Protein AF-A0A924NM58-F1 (afdb_monomer)

Structure (mmCIF, N/CA/C/O backbone):
data_AF-A0A924NM58-F1
#
_entry.id   AF-A0A924NM58-F1
#
loop_
_atom_site.group_PDB
_atom_site.id
_atom_site.type_symbol
_atom_site.label_atom_id
_atom_site.label_alt_id
_atom_site.label_comp_id
_atom_site.label_asym_id
_atom_site.label_entity_id
_atom_site.label_seq_id
_atom_site.pdbx_PDB_ins_code
_atom_site.Cartn_x
_atom_site.Cartn_y
_atom_site.Cartn_z
_atom_site.occupancy
_atom_site.B_iso_or_equiv
_atom_site.auth_seq_id
_atom_site.auth_comp_id
_atom_site.auth_asym_id
_atom_site.auth_atom_id
_atom_site.pdbx_PDB_model_num
ATOM 1 N N . MET A 1 1 ? -69.001 -60.091 -16.566 1.00 36.97 1 MET A N 1
ATOM 2 C CA . MET A 1 1 ? -68.458 -61.434 -16.874 1.00 36.97 1 MET A CA 1
ATOM 3 C C . MET A 1 1 ? -67.019 -61.515 -16.371 1.00 36.97 1 MET A C 1
ATOM 5 O O . MET A 1 1 ? -66.271 -60.617 -16.706 1.00 36.97 1 MET A O 1
ATOM 9 N N . ARG A 1 2 ? -66.702 -62.565 -15.585 1.00 38.03 2 ARG A N 1
ATOM 10 C CA . ARG A 1 2 ? -65.402 -63.274 -15.395 1.00 38.03 2 ARG A CA 1
ATOM 11 C C . ARG A 1 2 ? -64.130 -62.436 -15.110 1.00 38.03 2 ARG A C 1
ATOM 13 O O . ARG A 1 2 ? -63.717 -61.655 -15.945 1.00 38.03 2 ARG A O 1
ATOM 20 N N . ARG A 1 3 ? -63.559 -62.530 -13.889 1.00 43.59 3 ARG A N 1
ATOM 21 C CA . ARG A 1 3 ? -62.411 -63.404 -13.473 1.00 43.59 3 ARG A CA 1
ATOM 22 C C . ARG A 1 3 ? -61.147 -63.133 -14.323 1.00 43.59 3 ARG A C 1
ATOM 24 O O . ARG A 1 3 ? -61.238 -63.256 -15.530 1.00 43.59 3 ARG A O 1
ATOM 31 N N . LEU A 1 4 ? -59.956 -62.834 -13.793 1.00 39.44 4 LEU A N 1
ATOM 32 C CA . LEU A 1 4 ? -59.213 -63.555 -12.750 1.00 39.44 4 LEU A CA 1
ATOM 33 C C . LEU A 1 4 ? -57.980 -62.730 -12.291 1.00 39.44 4 LEU A C 1
ATOM 35 O O . LEU A 1 4 ? -57.426 -61.961 -13.067 1.00 39.44 4 LEU A O 1
ATOM 39 N N . GLN A 1 5 ? -57.576 -62.926 -11.036 1.00 50.62 5 GLN A N 1
ATOM 40 C CA . GLN A 1 5 ? -56.397 -62.368 -10.356 1.00 50.62 5 GLN A CA 1
ATOM 41 C C . GLN A 1 5 ? -55.073 -62.996 -10.841 1.00 50.62 5 GLN A C 1
ATOM 43 O O . GLN A 1 5 ? -55.070 -64.163 -11.227 1.00 50.62 5 GLN A O 1
ATOM 48 N N . ALA A 1 6 ? -53.950 -62.289 -10.663 1.00 43.62 6 ALA A N 1
ATOM 49 C CA . ALA A 1 6 ? -52.654 -62.898 -10.342 1.00 43.62 6 ALA A CA 1
ATOM 50 C C . ALA A 1 6 ? -51.835 -61.965 -9.425 1.00 43.62 6 ALA A C 1
ATOM 52 O O . ALA A 1 6 ? -51.683 -60.779 -9.704 1.00 43.62 6 ALA A O 1
ATOM 53 N N . LEU A 1 7 ? -51.389 -62.536 -8.304 1.00 44.66 7 LEU A N 1
ATOM 54 C CA . LEU A 1 7 ? -50.598 -61.960 -7.212 1.00 44.66 7 LEU A CA 1
ATOM 55 C C . LEU A 1 7 ? -49.129 -61.729 -7.603 1.00 44.66 7 LEU A C 1
ATOM 57 O O . LEU A 1 7 ? -48.588 -62.522 -8.362 1.00 44.66 7 LEU A O 1
ATOM 61 N N . LEU A 1 8 ? -48.483 -60.759 -6.944 1.00 35.78 8 LEU A N 1
ATOM 62 C CA . LEU A 1 8 ? -47.111 -60.808 -6.392 1.00 35.78 8 LEU A CA 1
ATOM 63 C C . LEU A 1 8 ? -47.055 -59.674 -5.334 1.00 35.78 8 LEU A C 1
ATOM 65 O O . LEU A 1 8 ? -47.155 -58.507 -5.687 1.00 35.78 8 LEU A O 1
ATOM 69 N N . THR A 1 9 ? -47.323 -59.924 -4.049 1.00 46.56 9 THR A N 1
ATOM 70 C CA . THR A 1 9 ? -46.393 -60.354 -2.980 1.00 46.56 9 THR A CA 1
ATOM 71 C C . THR A 1 9 ? -45.151 -59.463 -2.836 1.00 46.56 9 THR A C 1
ATOM 73 O O . THR A 1 9 ? -44.293 -59.539 -3.702 1.00 46.56 9 THR A O 1
ATOM 76 N N . ALA A 1 10 ? -45.117 -58.700 -1.721 1.00 32.16 10 ALA A N 1
ATOM 77 C CA . ALA A 1 10 ? -44.008 -58.289 -0.817 1.00 32.16 10 ALA A CA 1
ATOM 78 C C . ALA A 1 10 ? -42.632 -57.908 -1.424 1.00 32.16 10 ALA A C 1
ATOM 80 O O . ALA A 1 10 ? -42.208 -58.458 -2.421 1.00 32.16 10 ALA A O 1
ATOM 81 N N . CYS A 1 11 ? -41.789 -57.029 -0.884 1.00 41.12 11 CYS A N 1
ATOM 82 C CA . CYS A 1 11 ? -41.503 -56.527 0.461 1.00 41.12 11 CYS A CA 1
ATOM 83 C C . CYS A 1 11 ? -40.634 -55.264 0.213 1.00 41.12 11 CYS A C 1
ATOM 85 O O . CYS A 1 11 ? -39.855 -55.256 -0.732 1.00 41.12 11 CYS A O 1
ATOM 87 N N . GLY A 1 12 ? -40.828 -54.131 0.882 1.00 44.94 12 GLY A N 1
ATOM 88 C CA . GLY A 1 12 ? -39.991 -53.814 2.038 1.00 44.94 12 GLY A CA 1
ATOM 89 C C . GLY A 1 12 ? -38.512 -53.621 1.680 1.00 44.94 12 GLY A C 1
ATOM 90 O O . GLY A 1 12 ? -37.751 -54.564 1.835 1.00 44.94 12 GLY A O 1
ATOM 91 N N . ASP A 1 13 ? -38.110 -52.408 1.289 1.00 38.44 13 ASP A N 1
ATOM 92 C CA . ASP A 1 13 ? -36.773 -51.906 1.620 1.00 38.44 13 ASP A CA 1
ATOM 93 C C . ASP A 1 13 ? -36.825 -50.382 1.781 1.00 38.44 13 ASP A C 1
ATOM 95 O O . ASP A 1 13 ? -37.276 -49.644 0.903 1.00 38.44 13 ASP A O 1
ATOM 99 N N . SER A 1 14 ? -36.496 -49.932 2.986 1.00 47.91 14 SER A N 1
ATOM 100 C CA . SER A 1 14 ? -36.544 -48.531 3.396 1.00 47.91 14 SER A CA 1
ATOM 101 C C . SER A 1 14 ? -35.164 -47.937 3.177 1.00 47.91 14 SER A C 1
ATOM 103 O O . SER A 1 14 ? -34.478 -47.596 4.138 1.00 47.91 14 SER A O 1
ATOM 105 N N . ASP A 1 15 ? -34.752 -47.828 1.918 1.00 36.75 15 ASP A N 1
ATOM 106 C CA . ASP A 1 15 ? -33.446 -47.280 1.572 1.00 36.75 15 ASP A CA 1
ATOM 107 C C . ASP A 1 15 ? -33.513 -45.748 1.615 1.00 36.75 15 ASP A C 1
ATOM 109 O O . ASP A 1 15 ? -33.673 -45.037 0.618 1.00 36.75 15 ASP A O 1
ATOM 113 N N . SER A 1 16 ? -33.433 -45.219 2.837 1.00 41.38 16 SER A N 1
ATOM 114 C CA . SER A 1 16 ? -33.055 -43.831 3.076 1.00 41.38 16 SER A CA 1
ATOM 115 C C . SER A 1 16 ? -31.600 -43.694 2.654 1.00 41.38 16 SER A C 1
ATOM 117 O O . SER A 1 16 ? -30.697 -43.790 3.480 1.00 41.38 16 SER A O 1
ATOM 119 N N . SER A 1 17 ? -31.377 -43.516 1.350 1.00 39.75 17 SER A N 1
ATOM 120 C CA . SER A 1 17 ? -30.069 -43.153 0.818 1.00 39.75 17 SER A CA 1
ATOM 121 C C . SER A 1 17 ? -29.586 -41.934 1.605 1.00 39.75 17 SER A C 1
ATOM 123 O O . SER A 1 17 ? -30.242 -40.887 1.535 1.00 39.75 17 SER A O 1
ATOM 125 N N . PRO A 1 18 ? -28.489 -42.020 2.381 1.00 37.81 18 PRO A N 1
ATOM 126 C CA . PRO A 1 18 ? -27.900 -40.817 2.925 1.00 37.81 18 PRO A CA 1
ATOM 127 C C . PRO A 1 18 ? -27.509 -39.989 1.709 1.00 37.81 18 PRO A C 1
ATOM 129 O O . PRO A 1 18 ? -26.778 -40.467 0.838 1.00 37.81 18 PRO A O 1
ATOM 132 N N . ALA A 1 19 ? -28.062 -38.779 1.608 1.00 36.81 19 ALA A N 1
ATOM 133 C CA . ALA A 1 19 ? -27.618 -37.820 0.617 1.00 36.81 19 ALA A CA 1
ATOM 134 C C . ALA A 1 19 ? -26.093 -37.791 0.702 1.00 36.81 19 ALA A C 1
ATOM 136 O O . ALA A 1 19 ? -25.533 -37.448 1.745 1.00 36.81 19 ALA A O 1
ATOM 137 N N . VAL A 1 20 ? -25.432 -38.233 -0.368 1.00 34.31 20 VAL A N 1
ATOM 138 C CA . VAL A 1 20 ? -24.000 -38.042 -0.526 1.00 34.31 20 VAL A CA 1
ATOM 139 C C . VAL A 1 20 ? -23.830 -36.533 -0.515 1.00 34.31 20 VAL A C 1
ATOM 141 O O . VAL A 1 20 ? -24.111 -35.853 -1.499 1.00 34.31 20 VAL A O 1
ATOM 144 N N . VAL A 1 21 ? -23.464 -35.994 0.644 1.00 33.25 21 VAL A N 1
ATOM 145 C CA . VAL A 1 21 ? -22.948 -34.641 0.760 1.00 33.25 21 VAL A CA 1
ATOM 146 C C . VAL A 1 21 ? -21.657 -34.653 -0.035 1.00 33.25 21 VAL A C 1
ATOM 148 O O . VAL A 1 21 ? -20.606 -35.050 0.461 1.00 33.25 21 VAL A O 1
ATOM 151 N N . THR A 1 22 ? -21.754 -34.292 -1.313 1.00 34.44 22 THR A N 1
ATOM 152 C CA . THR A 1 22 ? -20.597 -33.902 -2.107 1.00 34.44 22 THR A CA 1
ATOM 153 C C . THR A 1 22 ? -19.829 -32.902 -1.246 1.00 34.44 22 THR A C 1
ATOM 155 O O . THR A 1 22 ? -20.425 -31.889 -0.863 1.00 34.44 22 THR A O 1
ATOM 158 N N . PRO A 1 23 ? -18.567 -33.179 -0.864 1.00 39.09 23 PRO A N 1
ATOM 159 C CA . PRO A 1 23 ? -17.792 -32.237 -0.077 1.00 39.09 23 PRO A CA 1
ATOM 160 C C . PRO A 1 23 ? -17.830 -30.896 -0.799 1.00 39.09 23 PRO A C 1
ATOM 162 O O . PRO A 1 23 ? -17.546 -30.837 -2.000 1.00 39.09 23 PRO A O 1
ATOM 165 N N . ALA A 1 24 ? -18.253 -29.846 -0.092 1.00 41.59 24 ALA A N 1
ATOM 166 C CA . ALA A 1 24 ? -18.223 -28.493 -0.619 1.00 41.59 24 ALA A CA 1
ATOM 167 C C . ALA A 1 24 ? -16.831 -28.260 -1.214 1.00 41.59 24 ALA A C 1
ATOM 169 O O . ALA A 1 24 ? -15.825 -28.518 -0.548 1.00 41.59 24 ALA A O 1
ATOM 170 N N . ALA A 1 25 ? -16.782 -27.866 -2.489 1.00 42.00 25 ALA A N 1
ATOM 171 C CA . ALA A 1 25 ? -15.528 -27.595 -3.170 1.00 42.00 25 ALA A CA 1
ATOM 172 C C . ALA A 1 25 ? -14.695 -26.664 -2.285 1.00 42.00 25 ALA A C 1
ATOM 174 O O . ALA A 1 25 ? -15.151 -25.579 -1.927 1.00 42.00 25 ALA A O 1
ATOM 175 N N . SER A 1 26 ? -13.506 -27.120 -1.895 1.00 46.94 26 SER A N 1
ATOM 176 C CA . SER A 1 26 ? -12.602 -26.331 -1.073 1.00 46.94 26 SER A CA 1
ATOM 177 C C . SER A 1 26 ? -12.166 -25.116 -1.888 1.00 46.94 26 SER A C 1
ATOM 179 O O . SER A 1 26 ? -11.450 -25.229 -2.884 1.00 46.94 26 SER A O 1
ATOM 181 N N . THR A 1 27 ? -12.706 -23.958 -1.534 1.00 56.34 27 THR A N 1
ATOM 182 C CA . THR A 1 27 ? -12.453 -22.692 -2.212 1.00 56.34 27 THR A CA 1
ATOM 183 C C . THR A 1 27 ? -11.096 -22.148 -1.773 1.00 56.34 27 THR A C 1
ATOM 185 O O . THR A 1 27 ? -10.768 -22.256 -0.605 1.00 56.34 27 THR A O 1
ATOM 188 N N . LYS A 1 28 ? -10.261 -21.595 -2.659 1.00 67.94 28 LYS A N 1
ATOM 189 C CA . LYS A 1 28 ? -8.867 -21.218 -2.320 1.00 67.94 28 LYS A CA 1
ATOM 190 C C . LYS A 1 28 ? -8.669 -19.707 -2.232 1.00 67.94 28 LYS A C 1
ATOM 192 O O . LYS A 1 28 ? -8.926 -19.013 -3.209 1.00 67.94 28 LYS A O 1
ATOM 197 N N . ILE A 1 29 ? -8.171 -19.212 -1.097 1.00 72.44 29 ILE A N 1
ATOM 198 C CA . ILE A 1 29 ? -7.607 -17.865 -0.954 1.00 72.44 29 ILE A CA 1
ATOM 199 C C . ILE A 1 29 ? -6.238 -17.899 -1.601 1.00 72.44 29 ILE A C 1
ATOM 201 O O . ILE A 1 29 ? -5.386 -18.674 -1.180 1.00 72.44 29 ILE A O 1
ATOM 205 N N . THR A 1 30 ? -6.010 -17.057 -2.591 1.00 74.00 30 THR A N 1
ATOM 206 C CA . THR A 1 30 ? -4.705 -16.927 -3.240 1.00 74.00 30 THR A CA 1
ATOM 207 C C . THR A 1 30 ? -4.176 -15.516 -3.077 1.00 74.00 30 THR A C 1
ATOM 209 O O . THR A 1 30 ? -4.921 -14.604 -2.729 1.00 74.00 30 THR A O 1
ATOM 212 N N . GLY A 1 31 ? -2.893 -15.304 -3.314 1.00 76.81 31 GLY A N 1
ATOM 213 C CA . GLY A 1 31 ? -2.317 -13.979 -3.161 1.00 76.81 31 GLY A CA 1
ATOM 214 C C . GLY A 1 31 ? -0.842 -13.947 -3.463 1.00 76.81 31 GLY A C 1
ATOM 215 O O . GLY A 1 31 ? -0.251 -14.996 -3.714 1.00 76.81 31 GLY A O 1
ATOM 216 N N . THR A 1 32 ? -0.266 -12.753 -3.378 1.00 78.56 32 THR A N 1
ATOM 217 C CA . THR A 1 32 ? 1.176 -12.545 -3.473 1.00 78.56 32 THR A CA 1
ATOM 218 C C . THR A 1 32 ? 1.646 -11.664 -2.322 1.00 78.56 32 THR A C 1
ATOM 220 O O . THR A 1 32 ? 1.000 -10.666 -1.990 1.00 78.56 32 THR A O 1
ATOM 223 N N . ALA A 1 33 ? 2.751 -12.054 -1.696 1.00 69.25 33 ALA A N 1
ATOM 224 C CA . ALA A 1 33 ? 3.416 -11.314 -0.641 1.00 69.25 33 ALA A CA 1
ATOM 225 C C . ALA A 1 33 ? 4.701 -10.676 -1.187 1.00 69.25 33 ALA A C 1
ATOM 227 O O . ALA A 1 33 ? 5.602 -11.399 -1.617 1.00 69.25 33 ALA A O 1
ATOM 228 N N . ALA A 1 34 ? 4.767 -9.343 -1.086 1.00 64.69 34 ALA A N 1
ATOM 229 C CA . ALA A 1 34 ? 5.839 -8.434 -1.518 1.00 64.69 34 ALA A CA 1
ATOM 230 C C . ALA A 1 34 ? 5.730 -7.836 -2.929 1.00 64.69 34 ALA A C 1
ATOM 232 O O . ALA A 1 34 ? 5.201 -8.444 -3.855 1.00 64.69 34 ALA A O 1
ATOM 233 N N . ALA A 1 35 ? 6.285 -6.627 -3.037 1.00 54.81 35 ALA A N 1
ATOM 234 C CA . ALA A 1 35 ? 6.666 -5.972 -4.279 1.00 54.81 35 ALA A CA 1
ATOM 235 C C . ALA A 1 35 ? 8.165 -6.182 -4.505 1.00 54.81 35 ALA A C 1
ATOM 237 O O . ALA A 1 35 ? 8.950 -5.982 -3.571 1.00 54.81 35 ALA A O 1
ATOM 238 N N . GLY A 1 36 ? 8.567 -6.608 -5.697 1.00 59.50 36 GLY A N 1
ATOM 239 C CA . GLY A 1 36 ? 9.962 -6.930 -5.999 1.00 59.50 36 GLY A CA 1
ATOM 240 C C . GLY A 1 36 ? 10.424 -8.301 -5.482 1.00 59.50 36 GLY A C 1
ATOM 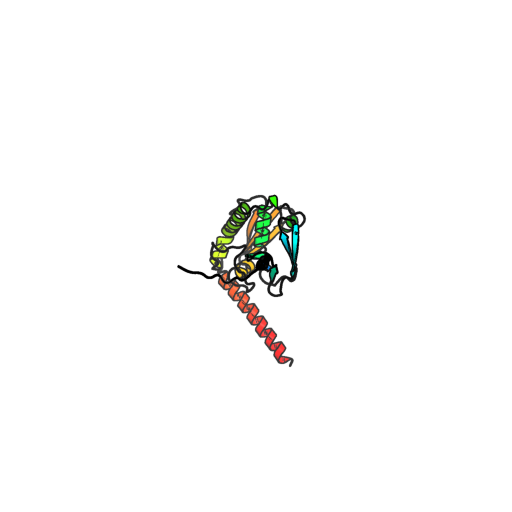241 O O . GLY A 1 36 ? 9.846 -9.327 -5.835 1.00 59.50 36 GLY A O 1
ATOM 242 N N . ALA A 1 37 ? 11.513 -8.352 -4.699 1.00 55.66 37 ALA A N 1
ATOM 243 C CA . ALA A 1 37 ? 12.124 -9.622 -4.291 1.00 55.66 37 ALA A CA 1
ATOM 244 C C . ALA A 1 37 ? 11.145 -10.471 -3.450 1.00 55.66 37 ALA A C 1
ATOM 246 O O . ALA A 1 37 ? 10.717 -10.023 -2.381 1.00 55.66 37 ALA A O 1
ATOM 247 N N . PRO A 1 38 ? 10.812 -11.701 -3.884 1.00 57.69 38 PRO A N 1
ATOM 248 C CA . PRO A 1 38 ? 9.869 -12.558 -3.178 1.00 57.69 38 PRO A CA 1
ATOM 249 C C . PRO A 1 38 ? 10.267 -12.792 -1.719 1.00 57.69 38 PRO A C 1
ATOM 251 O O . PRO A 1 38 ? 11.379 -13.238 -1.427 1.00 57.69 38 PRO A O 1
ATOM 254 N N . ILE A 1 39 ? 9.349 -12.519 -0.788 1.00 66.12 39 ILE A N 1
ATOM 255 C CA . ILE A 1 39 ? 9.570 -12.812 0.630 1.00 66.12 39 ILE A CA 1
ATOM 256 C C . ILE A 1 39 ? 9.282 -14.295 0.869 1.00 66.12 39 ILE A C 1
ATOM 258 O O . ILE A 1 39 ? 8.152 -14.752 0.718 1.00 66.12 39 ILE A O 1
ATOM 262 N N . ILE A 1 40 ? 10.300 -15.045 1.297 1.00 67.50 40 ILE A N 1
ATOM 263 C CA . ILE A 1 40 ? 10.123 -16.415 1.787 1.00 67.50 40 ILE A CA 1
ATOM 264 C C . ILE A 1 40 ? 9.610 -16.338 3.225 1.00 67.50 40 ILE A C 1
ATOM 266 O O . ILE A 1 40 ? 10.240 -15.739 4.096 1.00 67.50 40 ILE A O 1
ATOM 270 N N . GLY A 1 41 ? 8.465 -16.955 3.484 1.00 75.44 41 GLY A N 1
ATOM 271 C CA . GLY A 1 41 ? 7.845 -16.937 4.800 1.00 75.44 41 GLY A CA 1
ATOM 272 C C . GLY A 1 41 ? 6.568 -17.756 4.837 1.00 75.44 41 GLY A C 1
ATOM 273 O O . GLY A 1 41 ? 6.332 -18.609 3.982 1.00 75.44 41 GLY A O 1
ATOM 274 N N . THR A 1 42 ? 5.733 -17.490 5.834 1.00 78.50 42 THR A N 1
ATOM 275 C CA . THR A 1 42 ? 4.436 -18.147 5.984 1.00 78.50 42 THR A CA 1
ATOM 276 C C . THR A 1 42 ? 3.325 -17.121 6.123 1.00 78.50 42 THR A C 1
ATOM 278 O O . THR A 1 42 ? 3.469 -16.153 6.866 1.00 78.50 42 THR A O 1
ATOM 281 N N . VAL A 1 43 ? 2.196 -17.374 5.471 1.00 79.38 43 VAL A N 1
ATOM 282 C CA . VAL A 1 43 ? 0.943 -16.647 5.677 1.00 79.38 43 VAL A CA 1
ATOM 283 C C . VAL A 1 43 ? 0.086 -17.445 6.641 1.00 79.38 43 VAL A C 1
ATOM 285 O O . VAL A 1 43 ? -0.189 -18.616 6.392 1.00 79.38 43 VAL A O 1
ATOM 288 N N . THR A 1 44 ? -0.372 -16.804 7.712 1.00 75.06 44 THR A N 1
ATOM 289 C CA . THR A 1 44 ? -1.385 -17.365 8.610 1.00 75.06 44 THR A CA 1
ATOM 290 C C . THR A 1 44 ? -2.700 -16.644 8.375 1.00 75.06 44 THR A C 1
ATOM 292 O O . THR A 1 44 ? -2.813 -15.446 8.621 1.00 75.06 44 THR A O 1
ATOM 295 N N . VAL A 1 45 ? -3.703 -17.379 7.909 1.00 76.31 45 VAL A N 1
ATOM 296 C CA . VAL A 1 45 ? -5.082 -16.902 7.819 1.00 76.31 45 VAL A CA 1
ATOM 297 C C . VAL A 1 45 ? -5.789 -17.283 9.102 1.00 76.31 45 VAL A C 1
ATOM 299 O O . VAL A 1 45 ? -5.747 -18.445 9.497 1.00 76.31 45 VAL A O 1
ATOM 302 N N . LYS A 1 46 ? -6.433 -16.306 9.741 1.00 69.12 46 LYS A N 1
ATOM 303 C CA . LYS A 1 46 ? -7.298 -16.518 10.898 1.00 69.12 46 LYS A CA 1
ATOM 304 C C . LYS A 1 46 ? -8.728 -16.156 10.522 1.00 69.12 46 LYS A C 1
ATOM 306 O O . LYS A 1 46 ? -8.953 -15.063 10.007 1.00 69.12 46 LYS A O 1
ATOM 311 N N . ASP A 1 47 ? -9.670 -17.061 10.753 1.00 63.84 47 ASP A N 1
ATOM 312 C CA . ASP A 1 47 ? -11.089 -16.771 10.564 1.00 63.84 47 ASP A CA 1
ATOM 313 C C . ASP A 1 47 ? -11.669 -15.998 11.766 1.00 63.84 47 ASP A C 1
ATOM 315 O O . ASP A 1 47 ? -11.014 -15.794 12.795 1.00 63.84 47 ASP A O 1
ATOM 319 N N . SER A 1 48 ? -12.920 -15.548 11.647 1.00 59.34 48 SER A N 1
ATOM 320 C CA . SER A 1 48 ? -13.612 -14.817 12.716 1.00 59.34 48 SER A CA 1
ATOM 321 C C . SER A 1 48 ? -13.943 -15.674 13.944 1.00 59.34 48 SER A C 1
ATOM 323 O O . SER A 1 48 ? -14.259 -15.122 14.995 1.00 59.34 48 SER A O 1
ATOM 325 N N . LEU A 1 49 ? -13.882 -17.004 13.825 1.00 66.94 49 LEU A N 1
ATOM 326 C CA . LEU A 1 49 ? -14.064 -17.966 14.917 1.00 66.94 49 LEU A CA 1
ATOM 327 C C . LEU A 1 49 ? -12.735 -18.292 15.620 1.00 66.94 49 LEU A C 1
ATOM 329 O O . LEU A 1 49 ? -12.710 -19.004 16.622 1.00 66.94 49 LEU A O 1
ATOM 333 N N . GLY A 1 50 ? -11.630 -17.735 15.123 1.00 57.59 50 GLY A N 1
ATOM 334 C CA . GLY A 1 50 ? -10.292 -17.894 15.659 1.00 57.59 50 GLY A CA 1
ATOM 335 C C . GLY A 1 50 ? -9.536 -19.118 15.143 1.00 57.59 50 GLY A C 1
ATOM 336 O O . GLY A 1 50 ? -8.402 -19.325 15.590 1.00 57.59 50 GLY A O 1
ATOM 337 N N . ALA A 1 51 ? -10.101 -19.893 14.212 1.00 69.50 51 ALA A N 1
ATOM 338 C CA . ALA A 1 51 ? -9.386 -20.968 13.536 1.00 69.50 51 ALA A CA 1
ATOM 339 C C . ALA A 1 51 ? -8.274 -20.378 12.665 1.00 69.50 51 ALA A C 1
ATOM 341 O O . ALA A 1 51 ? -8.429 -19.306 12.082 1.00 69.50 51 ALA A O 1
ATOM 342 N N . GLN A 1 52 ? -7.129 -21.057 12.612 1.00 76.44 52 GLN A N 1
ATOM 343 C CA . GLN A 1 52 ? -5.945 -20.582 11.903 1.00 76.44 52 GLN A CA 1
ATOM 344 C C . GLN A 1 52 ? -5.445 -21.628 10.918 1.00 76.44 52 GLN A C 1
ATOM 346 O O . GLN A 1 52 ? -5.370 -22.811 11.247 1.00 76.44 52 GLN A O 1
ATOM 351 N N . LYS A 1 53 ? -5.046 -21.175 9.732 1.00 76.44 53 LYS A N 1
ATOM 352 C CA . LYS A 1 53 ? -4.391 -21.992 8.716 1.00 76.44 53 LYS A CA 1
ATOM 353 C C . LYS A 1 53 ? -3.141 -21.283 8.227 1.00 76.44 53 LYS A C 1
ATOM 355 O O . LYS A 1 53 ? -3.210 -20.149 7.757 1.00 76.44 53 LYS A O 1
ATOM 360 N N . THR A 1 54 ? -2.007 -21.963 8.337 1.00 81.38 54 THR A N 1
ATOM 361 C CA . THR A 1 54 ? -0.703 -21.433 7.940 1.00 81.38 54 THR A CA 1
ATOM 362 C C . THR A 1 54 ? -0.222 -22.127 6.674 1.00 81.38 54 THR A C 1
ATOM 364 O O . THR A 1 54 ? -0.242 -23.354 6.596 1.00 81.38 54 THR A O 1
ATOM 367 N N . VAL A 1 55 ? 0.215 -21.350 5.685 1.00 83.38 55 VAL A N 1
ATOM 368 C CA . VAL A 1 55 ? 0.781 -21.846 4.422 1.00 83.38 55 VAL A CA 1
ATOM 369 C C . VAL A 1 55 ? 2.087 -21.133 4.108 1.00 83.38 55 VAL A C 1
ATOM 371 O O . VAL A 1 55 ? 2.282 -19.985 4.501 1.00 83.38 55 VAL A O 1
ATOM 374 N N . GLY A 1 56 ? 2.989 -21.803 3.397 1.00 81.00 56 GLY A N 1
ATOM 375 C CA . GLY A 1 56 ? 4.218 -21.181 2.908 1.00 81.00 56 GLY A CA 1
ATOM 376 C C . GLY A 1 56 ? 3.955 -20.206 1.759 1.00 81.00 56 GLY A C 1
ATOM 377 O O . GLY A 1 56 ? 3.058 -20.424 0.942 1.00 81.00 56 GLY A O 1
ATOM 378 N N . ILE A 1 57 ? 4.764 -19.154 1.692 1.00 80.75 57 ILE A N 1
ATOM 379 C CA . ILE A 1 57 ? 4.888 -18.281 0.526 1.00 80.75 57 ILE A CA 1
ATOM 380 C C . ILE A 1 57 ? 5.881 -18.932 -0.442 1.00 80.75 57 ILE A C 1
ATOM 382 O O . ILE A 1 57 ? 6.973 -19.341 -0.044 1.00 80.75 57 ILE A O 1
ATOM 386 N N . GLN A 1 58 ? 5.485 -19.067 -1.705 1.00 77.88 58 GLN A N 1
ATOM 387 C CA . GLN A 1 58 ? 6.313 -19.628 -2.769 1.00 77.88 58 GLN A CA 1
ATOM 388 C C . GLN A 1 58 ? 7.436 -18.663 -3.168 1.00 77.88 58 GLN A C 1
ATOM 390 O O . GLN A 1 58 ? 7.429 -17.479 -2.837 1.00 77.88 58 GLN A O 1
ATOM 395 N N . THR A 1 59 ? 8.401 -19.155 -3.942 1.00 70.06 59 THR A N 1
ATOM 396 C CA . THR A 1 59 ? 9.563 -18.373 -4.398 1.00 70.06 59 THR A CA 1
ATOM 397 C C . THR A 1 59 ? 9.220 -17.214 -5.329 1.00 70.06 59 THR A C 1
ATOM 399 O O . THR A 1 59 ? 10.092 -16.405 -5.594 1.00 70.06 59 THR A O 1
ATOM 402 N N . ASN A 1 60 ? 7.985 -17.118 -5.823 1.00 64.12 60 ASN A N 1
ATOM 403 C CA . ASN A 1 60 ? 7.457 -15.993 -6.601 1.00 64.12 60 ASN A CA 1
ATOM 404 C C . ASN A 1 60 ? 6.541 -15.074 -5.765 1.00 64.12 60 ASN A C 1
ATOM 406 O O . ASN A 1 60 ? 5.775 -14.294 -6.322 1.00 64.12 60 ASN A O 1
ATOM 410 N N . GLY A 1 61 ? 6.550 -15.227 -4.438 1.00 71.44 61 GLY A N 1
ATOM 411 C CA . GLY A 1 61 ? 5.695 -14.487 -3.516 1.00 71.44 61 GLY A CA 1
ATOM 412 C C . GLY A 1 61 ? 4.269 -15.033 -3.439 1.00 71.44 61 GLY A C 1
ATOM 413 O O . GLY A 1 61 ? 3.508 -14.592 -2.582 1.00 71.44 61 GLY A O 1
ATOM 414 N N . ALA A 1 62 ? 3.880 -15.988 -4.290 1.00 77.19 62 ALA A N 1
ATOM 415 C CA . ALA A 1 62 ? 2.512 -16.482 -4.329 1.00 77.19 62 ALA A CA 1
ATOM 416 C C . ALA A 1 62 ? 2.188 -17.386 -3.131 1.00 77.19 62 ALA A C 1
ATOM 418 O O . ALA A 1 62 ? 3.011 -18.187 -2.688 1.00 77.19 62 ALA A O 1
ATOM 419 N N . TYR A 1 63 ? 0.955 -17.334 -2.640 1.00 79.38 63 TYR A N 1
ATOM 420 C CA . TYR A 1 63 ? 0.448 -18.251 -1.622 1.00 79.38 63 TYR A CA 1
ATOM 421 C C . TYR A 1 63 ? -0.974 -18.711 -1.948 1.00 79.38 63 TYR A C 1
ATOM 423 O O . TYR A 1 63 ? -1.698 -18.069 -2.709 1.00 79.38 63 TYR A O 1
ATOM 431 N N . SER A 1 64 ? -1.368 -19.851 -1.377 1.00 77.62 64 SER A N 1
ATOM 432 C CA . SER A 1 64 ? -2.711 -20.415 -1.515 1.00 77.62 64 SER A CA 1
ATOM 433 C C . SER A 1 64 ? -3.140 -21.074 -0.207 1.00 77.62 64 SER A C 1
ATOM 435 O O . SER A 1 64 ? -2.485 -22.005 0.250 1.00 77.62 64 SER A O 1
ATOM 437 N N . VAL A 1 65 ? -4.259 -20.642 0.361 1.00 72.50 65 VAL A N 1
ATOM 438 C CA . VAL A 1 65 ? -4.901 -21.205 1.553 1.00 72.50 65 VAL A CA 1
ATOM 439 C C . VAL A 1 65 ? -6.272 -21.700 1.147 1.00 72.50 65 VAL A C 1
ATOM 441 O O . VAL A 1 65 ? -7.069 -20.915 0.657 1.00 72.50 65 VAL A O 1
ATOM 444 N N . ASP A 1 66 ? -6.590 -22.975 1.342 1.00 67.44 66 ASP A N 1
ATOM 445 C CA . ASP A 1 66 ? -7.959 -23.418 1.071 1.00 67.44 66 ASP A CA 1
ATOM 446 C C . ASP A 1 66 ? -8.896 -22.842 2.143 1.00 67.44 66 ASP A C 1
ATOM 448 O O . ASP A 1 66 ? -8.828 -23.306 3.280 1.00 67.44 66 ASP A O 1
ATOM 452 N N . ASP A 1 67 ? -9.664 -21.803 1.784 1.00 54.69 67 ASP A N 1
ATOM 453 C CA . ASP A 1 67 ? -10.989 -21.534 2.358 1.00 54.69 67 ASP A CA 1
ATOM 454 C C . ASP A 1 67 ? -11.913 -20.582 1.545 1.00 54.69 67 ASP A C 1
ATOM 456 O O . ASP A 1 67 ? -13.124 -20.658 1.693 1.00 54.69 67 ASP A O 1
ATOM 460 N N . ILE A 1 68 ? -11.464 -19.708 0.625 1.00 52.25 68 ILE A N 1
ATOM 461 C CA . ILE A 1 68 ? -12.376 -18.788 -0.111 1.00 52.25 68 ILE A CA 1
ATOM 462 C C . ILE A 1 68 ? -11.776 -18.362 -1.462 1.00 52.25 68 ILE A C 1
ATOM 464 O O . ILE A 1 68 ? -10.696 -17.803 -1.441 1.00 52.25 68 ILE A O 1
ATOM 468 N N . ASN A 1 69 ? -12.463 -18.533 -2.608 1.00 52.53 69 ASN A N 1
ATOM 469 C CA . ASN A 1 69 ? -12.011 -18.158 -3.973 1.00 52.53 69 ASN A CA 1
ATOM 470 C C . ASN A 1 69 ? -11.805 -16.637 -4.127 1.00 52.53 69 ASN A C 1
ATOM 472 O O . ASN A 1 69 ? -12.620 -15.945 -4.747 1.00 52.53 69 ASN A O 1
ATOM 476 N N . LYS A 1 70 ? -10.765 -16.091 -3.499 1.00 69.88 70 LYS A N 1
ATOM 477 C CA . LYS A 1 70 ? -10.493 -14.656 -3.397 1.00 69.88 70 LYS A CA 1
ATOM 478 C C . LYS A 1 70 ? -8.992 -14.418 -3.403 1.00 69.88 70 LYS A C 1
ATOM 480 O O . LYS A 1 70 ? -8.246 -15.110 -2.719 1.00 69.88 70 LYS A O 1
ATOM 485 N N . THR A 1 71 ? -8.582 -13.392 -4.135 1.00 75.56 71 THR A N 1
ATOM 486 C CA . THR A 1 71 ? -7.214 -12.884 -4.089 1.00 75.56 71 THR A CA 1
ATOM 487 C C . THR A 1 71 ? -7.068 -11.903 -2.930 1.00 75.56 71 THR A C 1
ATOM 489 O O . THR A 1 71 ? -7.945 -11.059 -2.726 1.00 75.56 71 THR A O 1
ATOM 492 N N . VAL A 1 72 ? -5.979 -12.011 -2.175 1.00 82.62 72 VAL A N 1
ATOM 493 C CA . VAL A 1 72 ? -5.554 -11.028 -1.173 1.00 82.62 72 VAL A CA 1
ATOM 494 C C . VAL A 1 72 ? -4.077 -10.749 -1.402 1.00 82.62 72 VAL A C 1
ATOM 496 O O . VAL A 1 72 ? -3.277 -11.672 -1.430 1.00 82.62 72 VAL A O 1
ATOM 499 N N . ASN A 1 73 ? -3.705 -9.490 -1.582 1.00 83.75 73 ASN A N 1
ATOM 500 C CA . ASN A 1 73 ? -2.303 -9.104 -1.707 1.00 83.75 73 ASN A CA 1
ATOM 501 C C . ASN A 1 73 ? -1.763 -8.688 -0.336 1.00 83.75 73 ASN A C 1
ATOM 503 O O . ASN A 1 73 ? -2.477 -8.042 0.430 1.00 83.75 73 ASN A O 1
ATOM 507 N N . ILE A 1 74 ? -0.514 -9.051 -0.035 1.00 86.69 74 ILE A N 1
ATOM 508 C CA . ILE A 1 74 ? 0.204 -8.606 1.165 1.00 86.69 74 ILE A CA 1
ATOM 509 C C . ILE A 1 74 ? 1.345 -7.700 0.704 1.00 86.69 74 ILE A C 1
ATOM 511 O O . ILE A 1 74 ? 2.370 -8.163 0.200 1.00 86.69 74 ILE A O 1
ATOM 515 N N . THR A 1 75 ? 1.140 -6.392 0.829 1.00 88.44 75 THR A N 1
ATOM 516 C CA . THR A 1 75 ? 2.053 -5.350 0.351 1.00 88.44 75 THR A CA 1
ATOM 517 C C . THR A 1 75 ? 2.219 -4.248 1.403 1.00 88.44 75 THR A C 1
ATOM 519 O O . THR A 1 75 ? 1.380 -4.110 2.298 1.00 88.44 75 THR A O 1
ATOM 522 N N . PRO A 1 76 ? 3.243 -3.383 1.284 1.00 91.62 76 PRO A N 1
ATOM 523 C CA . PRO A 1 76 ? 3.344 -2.197 2.137 1.00 91.62 76 PRO A CA 1
ATOM 524 C C . PRO A 1 76 ? 2.089 -1.305 2.100 1.00 91.62 76 PRO A C 1
ATOM 526 O O . PRO A 1 76 ? 1.773 -0.631 3.078 1.00 91.62 76 PRO A O 1
ATOM 529 N N . PHE A 1 77 ? 1.333 -1.315 0.995 1.00 93.06 77 PHE A N 1
ATOM 530 C CA . PHE A 1 77 ? 0.081 -0.565 0.880 1.00 93.06 77 PHE A CA 1
ATOM 531 C C . PHE A 1 77 ? -1.066 -1.227 1.645 1.00 93.06 77 PHE A C 1
ATOM 533 O O . PHE A 1 77 ? -1.866 -0.523 2.259 1.00 93.06 77 PHE A O 1
ATOM 540 N N . THR A 1 78 ? -1.155 -2.563 1.653 1.00 91.94 78 THR A N 1
ATOM 541 C CA . THR A 1 78 ? -2.164 -3.253 2.473 1.00 91.94 78 THR A CA 1
ATOM 542 C C . THR A 1 78 ? -1.889 -3.069 3.962 1.00 91.94 78 THR A C 1
ATOM 544 O O . THR A 1 78 ? -2.831 -2.883 4.730 1.00 91.94 78 THR A O 1
ATOM 547 N N . ASP A 1 79 ? -0.613 -3.021 4.358 1.00 92.12 79 ASP A N 1
ATOM 548 C CA . ASP A 1 79 ? -0.210 -2.683 5.726 1.00 92.12 79 ASP A CA 1
ATOM 549 C C . ASP A 1 79 ? -0.618 -1.254 6.092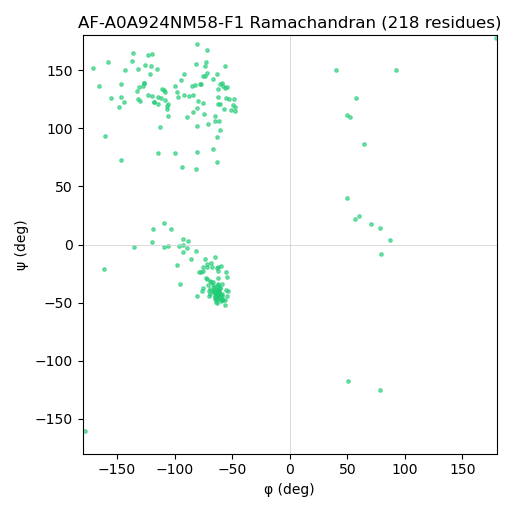 1.00 92.12 79 ASP A C 1
ATOM 551 O O . ASP A 1 79 ? -1.201 -1.036 7.153 1.00 92.12 79 ASP A O 1
ATOM 555 N N . LEU A 1 80 ? -0.389 -0.280 5.207 1.00 94.19 80 LEU A N 1
ATOM 556 C CA . LEU A 1 80 ? -0.807 1.102 5.448 1.00 94.19 80 LEU A CA 1
ATOM 557 C C . LEU A 1 80 ? -2.330 1.243 5.575 1.00 94.19 80 LEU A C 1
ATOM 559 O O . LEU A 1 80 ? -2.815 1.962 6.445 1.00 94.19 80 LEU A O 1
ATOM 563 N N . ILE A 1 81 ? -3.095 0.519 4.753 1.00 93.19 81 ILE A N 1
ATOM 564 C CA . ILE A 1 81 ? -4.561 0.489 4.850 1.00 93.19 81 ILE A CA 1
ATOM 565 C C . ILE A 1 81 ? -4.996 -0.011 6.231 1.00 93.19 81 ILE A C 1
ATOM 567 O O . ILE A 1 81 ? -5.822 0.632 6.878 1.00 93.19 81 ILE A O 1
ATOM 571 N N . VAL A 1 82 ? -4.423 -1.120 6.710 1.00 92.00 82 VAL A N 1
ATOM 572 C CA . VAL A 1 82 ? -4.717 -1.638 8.056 1.00 92.00 82 VAL A CA 1
ATOM 573 C C . VAL A 1 82 ? -4.286 -0.642 9.130 1.00 92.00 82 VAL A C 1
ATOM 575 O O . VAL A 1 82 ? -5.024 -0.436 10.092 1.00 92.00 82 VAL A O 1
ATOM 578 N N . ALA A 1 83 ? -3.136 0.011 8.955 1.00 92.94 83 ALA A N 1
ATOM 579 C CA . ALA A 1 83 ? -2.625 0.976 9.915 1.00 92.94 83 ALA A CA 1
ATOM 580 C C . ALA A 1 83 ? -3.565 2.182 10.093 1.00 92.94 83 ALA A C 1
ATOM 582 O O . ALA A 1 83 ? -3.888 2.539 11.225 1.00 92.94 83 ALA A O 1
ATOM 583 N N . ASN A 1 84 ? -4.084 2.734 8.993 1.00 92.81 84 ASN A N 1
ATOM 584 C CA . ASN A 1 84 ? -5.039 3.850 9.005 1.00 92.81 84 ASN A CA 1
ATOM 585 C C . ASN A 1 84 ? -6.419 3.458 9.541 1.00 92.81 84 ASN A C 1
ATOM 587 O O . ASN A 1 84 ? -7.122 4.266 10.146 1.00 92.81 84 ASN A O 1
ATOM 591 N N . MET A 1 85 ? -6.839 2.207 9.340 1.00 91.75 85 MET A N 1
ATOM 592 C CA . MET A 1 85 ? -8.068 1.710 9.960 1.00 91.75 85 MET A CA 1
ATOM 593 C C . MET A 1 85 ? -7.913 1.569 11.476 1.00 91.75 85 MET A C 1
ATOM 595 O O . MET A 1 85 ? -8.822 1.932 12.226 1.00 91.75 85 MET A O 1
ATOM 599 N N . ALA A 1 86 ? -6.768 1.039 11.912 1.00 91.12 86 ALA A N 1
ATOM 600 C CA . ALA A 1 86 ? -6.476 0.764 13.310 1.00 91.12 86 ALA A CA 1
ATOM 601 C C . ALA A 1 86 ? -6.073 2.013 14.108 1.00 91.12 86 ALA A C 1
ATOM 603 O O . ALA A 1 86 ? -6.227 2.011 15.327 1.00 91.12 86 ALA A O 1
ATOM 604 N N . GLY A 1 87 ? -5.563 3.064 13.460 1.00 91.44 87 GLY A N 1
ATOM 605 C CA . GLY A 1 87 ? -4.976 4.217 14.151 1.00 91.44 87 GLY A CA 1
ATOM 606 C C . GLY A 1 87 ? -3.553 3.973 14.662 1.00 91.44 87 GLY A C 1
ATOM 607 O O . GLY A 1 87 ? -3.073 4.703 15.523 1.00 91.44 87 GLY A O 1
ATOM 608 N N . LEU A 1 88 ? -2.890 2.905 14.210 1.00 92.44 88 LEU A N 1
ATOM 609 C CA . LEU A 1 88 ? -1.563 2.499 14.674 1.00 92.44 88 LEU A CA 1
ATOM 610 C C . LEU A 1 88 ? -0.859 1.622 13.639 1.00 92.44 88 LEU A C 1
ATOM 612 O O . LEU A 1 88 ? -1.508 0.967 12.833 1.00 92.44 88 LEU A O 1
ATOM 616 N N . ALA A 1 89 ? 0.473 1.559 13.683 1.00 91.88 89 ALA A N 1
ATOM 617 C CA . ALA A 1 89 ? 1.251 0.777 12.723 1.00 91.88 89 ALA A CA 1
ATOM 618 C C . ALA A 1 89 ? 0.785 -0.692 12.660 1.00 91.88 89 ALA A C 1
ATOM 620 O O . ALA A 1 89 ? 0.618 -1.343 13.695 1.00 91.88 89 ALA A O 1
ATOM 621 N N . ALA A 1 90 ? 0.643 -1.236 11.446 1.00 90.06 90 ALA A N 1
ATOM 622 C CA . ALA A 1 90 ? 0.106 -2.581 11.217 1.00 90.06 90 ALA A CA 1
ATOM 623 C C . ALA A 1 90 ? 0.865 -3.668 11.992 1.00 90.06 90 ALA A C 1
ATOM 625 O O . ALA A 1 90 ? 0.251 -4.544 12.595 1.00 90.06 90 ALA A O 1
ATOM 626 N N . LYS A 1 91 ? 2.197 -3.559 12.081 1.00 88.44 91 LYS A N 1
ATOM 627 C CA . LYS A 1 91 ? 3.032 -4.448 12.904 1.00 88.44 91 LYS A CA 1
ATOM 628 C C . LYS A 1 91 ? 2.575 -4.497 14.367 1.00 88.44 91 LYS A C 1
ATOM 630 O O . LYS A 1 91 ? 2.507 -5.575 14.951 1.00 88.44 91 LYS A O 1
ATOM 635 N N . THR A 1 92 ? 2.270 -3.342 14.955 1.00 89.44 92 THR A N 1
ATOM 636 C CA . THR A 1 92 ? 1.775 -3.241 16.334 1.00 89.44 92 THR A CA 1
ATOM 637 C C . THR A 1 92 ? 0.355 -3.793 16.436 1.00 89.44 92 THR A C 1
ATOM 639 O O . THR A 1 92 ? 0.051 -4.524 17.374 1.00 89.44 92 THR A O 1
ATOM 642 N N . TYR A 1 93 ? -0.493 -3.515 15.444 1.00 89.19 93 TYR A N 1
ATOM 643 C CA . TYR A 1 93 ? -1.868 -4.010 15.409 1.00 89.19 93 TYR A CA 1
ATOM 644 C C . TYR A 1 93 ? -1.923 -5.538 15.343 1.00 89.19 93 TYR A C 1
ATOM 646 O O . TYR A 1 93 ? -2.627 -6.170 16.126 1.00 89.19 93 TYR A O 1
ATOM 654 N N . PHE A 1 94 ? -1.133 -6.160 14.468 1.00 87.25 94 PHE A N 1
ATOM 655 C CA . PHE A 1 94 ? -1.106 -7.614 14.325 1.00 87.25 94 PHE A CA 1
ATOM 656 C C . PHE A 1 94 ? -0.519 -8.340 15.544 1.00 87.25 94 PHE A C 1
ATOM 658 O O . PHE A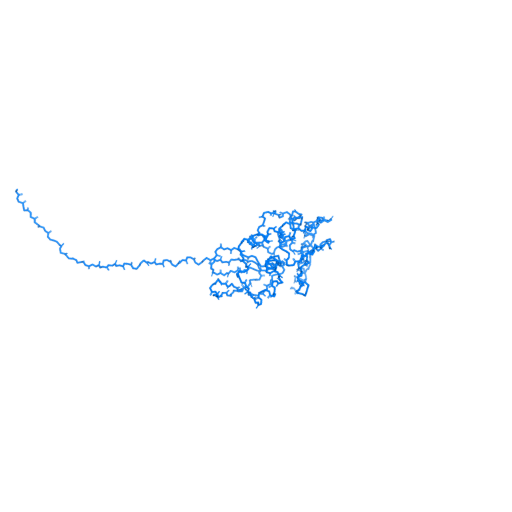 1 94 ? -0.809 -9.520 15.731 1.00 87.25 94 PHE A O 1
ATOM 665 N N . ALA A 1 95 ? 0.250 -7.657 16.401 1.00 88.31 95 ALA A N 1
ATOM 666 C CA . ALA A 1 95 ? 0.727 -8.224 17.662 1.00 88.31 95 ALA A CA 1
ATOM 667 C C . ALA A 1 95 ? -0.392 -8.370 18.715 1.00 88.31 95 ALA A C 1
ATOM 669 O O . ALA A 1 95 ? -0.334 -9.277 19.544 1.00 88.31 95 ALA A O 1
ATOM 670 N N . ALA A 1 96 ? -1.412 -7.505 18.677 1.00 86.19 96 ALA A N 1
ATOM 671 C CA . ALA A 1 96 ? -2.566 -7.535 19.579 1.00 86.19 96 ALA A CA 1
ATOM 672 C C . ALA A 1 96 ? -3.846 -7.060 18.853 1.00 86.19 96 ALA A C 1
ATOM 674 O O . ALA A 1 96 ? -4.314 -5.942 19.080 1.00 86.19 96 ALA A O 1
ATOM 675 N N . PRO A 1 97 ? -4.411 -7.882 17.951 1.00 83.44 97 PRO A N 1
ATOM 676 C CA . PRO A 1 97 ? -5.431 -7.422 17.016 1.00 83.44 97 PRO A CA 1
ATOM 677 C C . PRO A 1 97 ? -6.812 -7.258 17.660 1.00 83.44 97 PRO A C 1
ATOM 679 O O . PRO A 1 97 ? -7.287 -8.130 18.390 1.00 83.44 97 PRO A O 1
ATOM 682 N N . ALA A 1 98 ? -7.500 -6.173 17.297 1.00 83.31 98 ALA A N 1
ATOM 683 C CA . ALA A 1 98 ? -8.884 -5.884 17.669 1.00 83.31 98 ALA A CA 1
ATOM 684 C C . ALA A 1 98 ? -9.790 -5.884 16.424 1.00 83.31 98 ALA A C 1
ATOM 686 O O . ALA A 1 98 ? -10.154 -4.839 15.888 1.00 83.31 98 ALA A O 1
ATOM 687 N N . PHE A 1 99 ? -10.166 -7.077 15.952 1.00 77.81 99 PHE A N 1
ATOM 688 C CA . PHE A 1 99 ? -10.845 -7.256 14.658 1.00 77.81 99 PHE A CA 1
ATOM 689 C C . PHE A 1 99 ? -12.219 -6.583 14.540 1.00 77.81 99 PHE A C 1
ATOM 691 O O . PHE A 1 99 ? -12.670 -6.328 13.427 1.00 77.81 99 PHE A O 1
ATOM 698 N N . SER A 1 100 ? -12.871 -6.253 15.657 1.00 77.69 100 SER A N 1
ATOM 699 C CA . SER A 1 100 ? -14.132 -5.500 15.663 1.00 77.69 100 SER A CA 1
ATOM 700 C C . SER A 1 100 ? -14.002 -4.088 15.080 1.00 77.69 100 SER A C 1
ATOM 702 O O . SER A 1 100 ? -15.007 -3.518 14.668 1.00 77.69 100 SER A O 1
ATOM 704 N N . VAL A 1 101 ? -12.782 -3.543 15.024 1.00 72.31 101 VAL A N 1
ATOM 705 C CA . VAL A 1 101 ? -12.468 -2.216 14.469 1.00 72.31 101 VAL A CA 1
ATOM 706 C C . VAL A 1 101 ? -12.249 -2.269 12.950 1.00 72.31 101 VAL A C 1
ATOM 708 O O . VAL A 1 101 ? -12.215 -1.238 12.292 1.00 72.31 101 VAL A O 1
ATOM 711 N N . LEU A 1 102 ? -12.107 -3.461 12.358 1.00 80.31 102 LEU A N 1
ATOM 712 C CA . LEU A 1 102 ? -11.875 -3.612 10.922 1.00 80.31 102 LEU A CA 1
ATOM 713 C C . LEU A 1 102 ? -13.168 -3.974 10.190 1.00 80.31 102 LEU A C 1
ATOM 715 O O . LEU A 1 102 ? -13.400 -5.127 9.825 1.00 80.31 102 LEU A O 1
ATOM 719 N N . THR A 1 103 ? -14.024 -2.980 9.955 1.00 85.62 103 THR A N 1
ATOM 720 C CA . THR A 1 103 ? -15.250 -3.187 9.172 1.00 85.62 103 THR A CA 1
ATOM 721 C C . THR A 1 103 ? -14.980 -3.149 7.663 1.00 85.62 103 THR A C 1
ATOM 723 O O . THR A 1 103 ? -14.048 -2.504 7.182 1.00 85.62 103 THR A O 1
ATOM 726 N N . THR A 1 104 ? -15.831 -3.803 6.863 1.00 85.12 104 THR A N 1
ATOM 727 C CA . THR A 1 104 ? -15.729 -3.745 5.391 1.00 85.12 104 THR A CA 1
ATOM 728 C C . THR A 1 104 ? -15.913 -2.325 4.849 1.00 85.12 104 THR A C 1
ATOM 730 O O . THR A 1 104 ? -15.288 -1.961 3.854 1.00 85.12 104 THR A O 1
ATOM 733 N N . ALA A 1 105 ? -16.755 -1.517 5.498 1.00 86.94 105 ALA A N 1
ATOM 734 C CA . ALA A 1 105 ? -16.970 -0.125 5.119 1.00 86.94 105 ALA A CA 1
ATOM 735 C C . ALA A 1 105 ? -15.696 0.706 5.321 1.00 86.94 105 ALA A C 1
ATOM 737 O O . ALA A 1 105 ? -15.271 1.401 4.400 1.00 86.94 105 ALA A O 1
ATOM 738 N N . GLU A 1 106 ? -15.044 0.567 6.478 1.00 88.19 106 GLU A N 1
ATOM 739 C CA . GLU A 1 106 ? -13.779 1.250 6.764 1.00 88.19 106 GLU A CA 1
ATOM 740 C C . GLU A 1 106 ? -12.643 0.756 5.870 1.00 88.19 106 GLU A C 1
ATOM 742 O O . GLU A 1 106 ? -11.854 1.569 5.400 1.00 88.19 106 GLU A O 1
ATOM 747 N N . LEU A 1 107 ? -12.602 -0.540 5.546 1.00 90.38 107 LEU A N 1
ATOM 748 C CA . LEU A 1 107 ? -11.616 -1.088 4.614 1.00 90.38 107 LEU A CA 1
ATOM 749 C C . LEU A 1 107 ? -11.762 -0.475 3.219 1.00 90.38 107 LEU A C 1
ATOM 751 O O . LEU A 1 107 ? -10.776 -0.098 2.589 1.00 90.38 107 LEU A O 1
ATOM 755 N N . ASN A 1 108 ? -12.999 -0.356 2.735 1.00 89.88 108 ASN A N 1
ATOM 756 C CA . ASN A 1 108 ? -13.276 0.263 1.443 1.00 89.88 108 ASN A CA 1
ATOM 757 C C . ASN A 1 108 ? -12.950 1.759 1.443 1.00 89.88 108 ASN A C 1
ATOM 759 O O . ASN A 1 108 ? -12.385 2.242 0.462 1.00 89.88 108 ASN A O 1
ATOM 763 N N . ALA A 1 109 ? -13.268 2.470 2.527 1.00 91.00 109 ALA A N 1
ATOM 764 C CA . ALA A 1 109 ? -12.926 3.880 2.684 1.00 91.00 109 ALA A CA 1
ATOM 765 C C . ALA A 1 109 ? -11.404 4.087 2.707 1.00 91.00 109 ALA A C 1
ATOM 767 O O . ALA A 1 109 ? -10.890 4.859 1.906 1.00 91.00 109 ALA A O 1
ATOM 768 N N . ALA A 1 110 ? -10.672 3.335 3.533 1.00 92.12 110 ALA A N 1
ATOM 769 C CA . ALA A 1 110 ? -9.215 3.418 3.627 1.00 92.12 110 ALA A CA 1
ATOM 770 C C . ALA A 1 110 ? -8.525 3.060 2.299 1.00 92.12 110 ALA A C 1
ATOM 772 O O . ALA A 1 110 ? -7.610 3.763 1.867 1.00 92.12 110 ALA A O 1
ATOM 773 N N . ARG A 1 111 ? -9.009 2.026 1.592 1.00 92.44 111 ARG A N 1
ATOM 774 C CA . ARG A 1 111 ? -8.548 1.693 0.233 1.00 92.44 111 ARG A CA 1
ATOM 775 C C . ARG A 1 111 ? -8.760 2.858 -0.732 1.00 92.44 111 ARG A C 1
ATOM 777 O O . ARG A 1 111 ? -7.851 3.179 -1.496 1.00 92.44 111 ARG A O 1
ATOM 784 N N . GLN A 1 112 ? -9.940 3.480 -0.722 1.00 92.19 112 GLN A N 1
ATOM 785 C CA . GLN A 1 112 ? -10.244 4.606 -1.607 1.00 92.19 112 GLN A CA 1
ATOM 786 C C . GLN A 1 112 ? -9.365 5.818 -1.288 1.00 92.19 112 GLN A C 1
ATOM 788 O O . GLN A 1 112 ? -8.812 6.420 -2.205 1.00 92.19 112 GLN A O 1
ATOM 793 N N . THR A 1 113 ? -9.190 6.137 -0.005 1.00 93.56 113 THR A N 1
ATOM 794 C CA . THR A 1 113 ? -8.300 7.207 0.449 1.00 93.56 113 THR A CA 1
ATOM 795 C C . THR A 1 113 ? -6.883 6.971 -0.060 1.00 93.56 113 THR A C 1
ATOM 797 O O . THR A 1 113 ? -6.342 7.836 -0.742 1.00 93.56 113 THR A O 1
ATOM 800 N N . LEU A 1 114 ? -6.305 5.784 0.156 1.00 94.44 114 LEU A N 1
ATOM 801 C CA . LEU A 1 114 ? -4.956 5.488 -0.335 1.00 94.44 114 LEU A CA 1
ATOM 802 C C . LEU A 1 114 ? -4.865 5.535 -1.869 1.00 94.44 114 LEU A C 1
ATOM 804 O O . LEU A 1 114 ? -3.905 6.078 -2.409 1.00 94.44 114 LEU A O 1
ATOM 808 N N . THR A 1 115 ? -5.884 5.038 -2.576 1.00 93.56 115 THR A N 1
ATOM 809 C CA . THR A 1 115 ? -5.948 5.112 -4.047 1.00 93.56 115 THR A CA 1
ATOM 810 C C . THR A 1 115 ? -5.911 6.562 -4.529 1.00 93.56 115 THR A C 1
ATOM 812 O O . THR A 1 115 ? -5.158 6.886 -5.443 1.00 93.56 115 THR A O 1
ATOM 81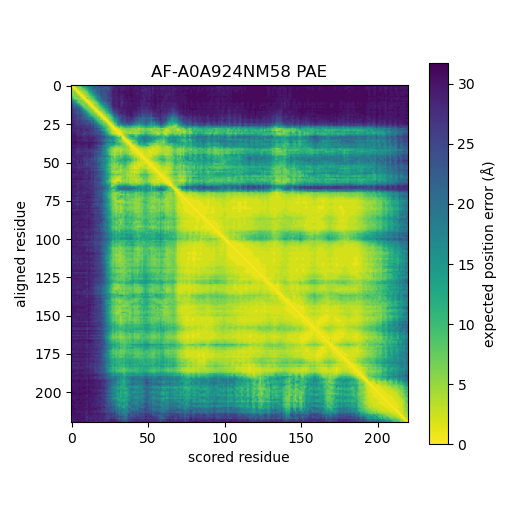5 N N . ASN A 1 116 ? -6.665 7.455 -3.882 1.00 93.25 116 ASN A N 1
ATOM 816 C CA . ASN A 1 116 ? -6.664 8.879 -4.210 1.00 93.25 116 ASN A CA 1
ATOM 817 C C . ASN A 1 116 ? -5.291 9.509 -3.955 1.00 93.25 116 ASN A C 1
ATOM 819 O O . ASN A 1 116 ? -4.822 10.305 -4.764 1.00 93.25 116 ASN A O 1
ATOM 823 N N . ARG A 1 117 ? -4.620 9.125 -2.863 1.00 94.75 117 ARG A N 1
ATOM 824 C CA . ARG A 1 117 ? -3.294 9.656 -2.520 1.00 94.75 117 ARG A CA 1
ATOM 825 C C . ARG A 1 117 ? -2.212 9.234 -3.514 1.00 94.75 117 ARG A C 1
ATOM 827 O O . ARG A 1 117 ? -1.298 10.009 -3.774 1.00 94.75 117 ARG A O 1
ATOM 834 N N . LEU A 1 118 ? -2.335 8.039 -4.093 1.00 93.75 118 LEU A N 1
ATOM 835 C CA . LEU A 1 118 ? -1.402 7.489 -5.083 1.00 93.75 118 LEU A CA 1
ATOM 836 C C . LEU A 1 118 ? -1.806 7.778 -6.539 1.00 93.75 118 LEU A C 1
ATOM 838 O O . LEU A 1 118 ? -1.096 7.367 -7.455 1.00 93.75 118 LEU A O 1
ATOM 842 N N . LEU A 1 119 ? -2.927 8.468 -6.775 1.00 92.19 119 LEU A N 1
ATOM 843 C CA . LEU A 1 119 ? -3.554 8.600 -8.096 1.00 92.19 119 LEU A CA 1
ATOM 844 C C . LEU A 1 119 ? -2.599 9.119 -9.179 1.00 92.19 119 LEU A C 1
ATOM 846 O O . LEU A 1 119 ? -2.619 8.642 -10.311 1.00 92.19 119 LEU A O 1
ATOM 850 N N . THR A 1 120 ? -1.753 10.086 -8.835 1.00 91.12 120 THR A N 1
ATOM 851 C CA . THR A 1 120 ? -0.758 10.674 -9.742 1.00 91.12 120 THR A CA 1
ATOM 852 C C . THR A 1 120 ? 0.255 9.640 -10.227 1.00 91.12 120 THR A C 1
ATOM 854 O O . THR A 1 120 ? 0.506 9.551 -11.428 1.00 91.12 120 THR A O 1
ATOM 857 N N . ILE A 1 121 ? 0.781 8.818 -9.318 1.00 89.81 121 ILE A N 1
ATOM 858 C CA . ILE A 1 121 ? 1.731 7.747 -9.627 1.00 89.81 121 ILE A CA 1
ATOM 859 C C . ILE A 1 121 ? 1.050 6.612 -10.384 1.00 89.81 121 ILE A C 1
ATOM 861 O O . ILE A 1 121 ? 1.590 6.134 -11.378 1.00 89.81 121 ILE A O 1
ATOM 865 N N . LEU A 1 122 ? -0.146 6.201 -9.947 1.00 91.31 122 LEU A N 1
ATOM 866 C CA . LEU A 1 122 ? -0.916 5.150 -10.615 1.00 91.31 122 LEU A CA 1
ATOM 867 C C . LEU A 1 122 ? -1.149 5.514 -12.086 1.00 91.31 122 LEU A C 1
ATOM 869 O O . LEU A 1 122 ? -0.829 4.722 -12.971 1.00 91.31 122 LEU A O 1
ATOM 873 N N . ASN A 1 123 ? -1.587 6.747 -12.353 1.00 89.81 123 ASN A N 1
ATOM 874 C CA . ASN A 1 123 ? -1.779 7.246 -13.714 1.00 89.81 123 ASN A CA 1
ATOM 875 C C . ASN A 1 123 ? -0.465 7.313 -14.504 1.00 89.81 123 ASN A C 1
ATOM 877 O O . ASN A 1 123 ? -0.433 6.898 -15.661 1.00 89.81 123 ASN A O 1
ATOM 881 N N . ALA A 1 124 ? 0.619 7.801 -13.891 1.00 86.81 124 ALA A N 1
ATOM 882 C CA . ALA A 1 124 ? 1.933 7.876 -14.534 1.00 86.81 124 ALA A CA 1
ATOM 883 C C . ALA A 1 124 ? 2.489 6.490 -14.915 1.00 86.81 124 ALA A C 1
ATOM 885 O O . ALA A 1 124 ? 3.205 6.364 -15.905 1.00 86.81 124 ALA A O 1
ATOM 886 N N . MET A 1 125 ? 2.117 5.448 -14.168 1.00 85.25 125 MET A N 1
ATOM 887 C CA . MET A 1 125 ? 2.492 4.054 -14.422 1.00 85.25 125 MET A CA 1
ATOM 888 C C . MET A 1 125 ? 1.469 3.282 -15.272 1.00 85.25 125 MET A C 1
ATOM 890 O O . MET A 1 125 ? 1.621 2.079 -15.479 1.00 85.25 125 MET A O 1
ATOM 894 N N . GLY A 1 126 ? 0.419 3.946 -15.771 1.00 87.44 126 GLY A N 1
ATOM 895 C CA . GLY A 1 126 ? -0.622 3.316 -16.590 1.00 87.44 126 GLY A CA 1
ATOM 896 C C . GLY A 1 126 ? -1.543 2.360 -15.821 1.00 87.44 126 GLY A C 1
ATOM 897 O O . GLY A 1 126 ? -2.234 1.544 -16.430 1.00 87.44 126 GLY A O 1
ATOM 898 N N . VAL A 1 127 ? -1.569 2.445 -14.490 1.00 89.19 127 VAL A N 1
ATOM 899 C CA . VAL A 1 127 ? -2.465 1.668 -13.630 1.00 89.19 127 VAL A CA 1
ATOM 900 C C . VAL A 1 127 ? -3.783 2.423 -13.470 1.00 89.19 127 VAL A C 1
ATOM 902 O O . VAL A 1 127 ? -3.803 3.593 -13.094 1.00 89.19 127 VAL A O 1
ATOM 905 N N . SER A 1 128 ? -4.905 1.750 -13.741 1.00 88.06 128 SER A N 1
ATOM 906 C CA . SER A 1 128 ? -6.234 2.357 -13.600 1.00 88.06 128 SER A CA 1
ATOM 907 C C . SER A 1 128 ? -6.484 2.849 -12.171 1.00 88.06 128 SER A C 1
ATOM 909 O O . SER A 1 128 ? -6.242 2.121 -11.210 1.00 88.06 128 SER A O 1
ATOM 911 N N . ALA A 1 129 ? -7.102 4.022 -12.022 1.00 80.94 129 ALA A N 1
ATOM 912 C CA . ALA A 1 129 ? -7.598 4.516 -10.734 1.00 80.94 129 ALA A CA 1
ATOM 913 C C . ALA A 1 129 ? -8.648 3.589 -10.085 1.00 80.94 129 ALA A C 1
ATOM 915 O O . ALA A 1 129 ? -8.907 3.675 -8.889 1.00 80.94 129 ALA A O 1
ATOM 916 N N . SER A 1 130 ? -9.266 2.695 -10.865 1.00 85.88 130 SER A N 1
ATOM 917 C CA . SER A 1 130 ? -10.192 1.670 -10.371 1.00 85.88 130 SER A CA 1
ATOM 918 C C . SER A 1 130 ? -9.501 0.367 -9.954 1.00 85.88 130 SER A C 1
ATOM 920 O O . SER A 1 130 ? -10.191 -0.608 -9.654 1.00 85.88 130 SER A O 1
ATOM 922 N N . PHE A 1 131 ? -8.168 0.301 -10.004 1.00 87.00 131 PHE A N 1
ATOM 923 C CA . PHE A 1 131 ? -7.410 -0.885 -9.620 1.00 87.00 131 PHE A CA 1
ATOM 924 C C . PHE A 1 131 ? -7.634 -1.198 -8.136 1.00 87.00 131 PHE A C 1
ATOM 926 O O . PHE A 1 131 ? -7.472 -0.343 -7.264 1.00 87.00 131 PHE A O 1
ATOM 933 N N . ASP A 1 132 ? -8.024 -2.436 -7.828 1.00 89.38 132 ASP A N 1
ATOM 934 C CA . ASP A 1 132 ? -8.197 -2.864 -6.442 1.00 89.38 132 ASP A CA 1
ATOM 935 C C . ASP A 1 132 ? -6.828 -3.207 -5.843 1.00 89.38 132 ASP A C 1
ATOM 937 O O . ASP A 1 132 ? -6.301 -4.295 -6.088 1.00 89.38 132 ASP A O 1
ATOM 941 N N . LEU A 1 133 ? -6.283 -2.286 -5.041 1.00 89.38 133 LEU A N 1
ATOM 942 C CA . LEU A 1 133 ? -5.006 -2.434 -4.330 1.00 89.38 133 LEU A CA 1
ATOM 943 C C . LEU A 1 133 ? -4.945 -3.688 -3.439 1.00 89.38 133 LEU A C 1
ATOM 945 O O . LEU A 1 133 ? -3.858 -4.171 -3.134 1.00 89.38 133 LEU A O 1
ATOM 949 N N . LEU A 1 134 ? -6.097 -4.212 -3.006 1.00 88.19 134 LEU A N 1
ATOM 950 C CA . LEU A 1 134 ? -6.178 -5.317 -2.053 1.00 88.19 134 LEU A CA 1
ATOM 951 C C . LEU A 1 134 ? -6.327 -6.681 -2.727 1.00 88.19 134 LEU A C 1
ATOM 953 O O . LEU A 1 134 ? -5.868 -7.678 -2.172 1.00 88.19 134 LEU A O 1
ATOM 957 N N . ARG A 1 135 ? -7.035 -6.747 -3.863 1.00 86.56 135 ARG A N 1
ATOM 958 C CA . ARG A 1 135 ? -7.502 -8.029 -4.431 1.00 86.56 135 ARG A CA 1
ATOM 959 C C . ARG A 1 135 ? -7.300 -8.203 -5.928 1.00 86.56 135 ARG A C 1
ATOM 961 O O . ARG A 1 135 ? -7.652 -9.258 -6.455 1.00 86.56 135 ARG A O 1
ATOM 968 N N . SER A 1 136 ? -6.770 -7.211 -6.636 1.00 85.56 136 SER A N 1
ATOM 969 C CA . SER A 1 136 ? -6.425 -7.413 -8.046 1.00 85.56 136 SER A CA 1
ATOM 970 C C . SER A 1 136 ? -5.342 -8.480 -8.166 1.00 85.56 136 SER A C 1
ATOM 972 O O . SER A 1 136 ? -4.480 -8.589 -7.294 1.00 85.56 136 SER A O 1
ATOM 974 N N . SER A 1 137 ? -5.377 -9.264 -9.247 1.00 80.06 137 SER A N 1
ATOM 975 C CA . SER A 1 137 ? -4.288 -10.196 -9.542 1.00 80.06 137 SER A CA 1
ATOM 976 C C . SER A 1 137 ? -2.974 -9.429 -9.627 1.00 80.06 137 SER A C 1
ATOM 978 O O . SER A 1 137 ? -2.910 -8.373 -10.258 1.00 80.06 137 SER A O 1
ATOM 980 N N . PHE A 1 138 ? -1.943 -9.973 -8.997 1.00 79.69 138 PHE A N 1
ATOM 981 C CA . PHE A 1 138 ? -0.655 -9.322 -8.858 1.00 79.69 138 PHE A CA 1
ATOM 982 C C . PHE A 1 138 ? 0.470 -10.236 -9.343 1.00 79.69 138 PHE A C 1
ATOM 984 O O . PHE A 1 138 ? 0.492 -11.423 -9.015 1.00 79.69 138 PHE A O 1
ATOM 991 N N . ALA A 1 139 ? 1.408 -9.660 -10.092 1.00 79.94 139 ALA A N 1
ATOM 992 C CA . ALA A 1 139 ? 2.646 -10.297 -10.512 1.00 79.94 139 ALA A CA 1
ATOM 993 C C . ALA A 1 139 ? 3.822 -9.439 -10.031 1.00 79.94 139 ALA A C 1
ATOM 995 O O . ALA A 1 139 ? 3.831 -8.241 -10.287 1.00 79.94 139 ALA A O 1
ATOM 996 N N . ALA A 1 140 ? 4.790 -10.055 -9.351 1.00 79.62 140 ALA A N 1
ATOM 997 C CA . ALA A 1 140 ? 6.039 -9.410 -8.943 1.00 79.62 140 ALA A CA 1
ATOM 998 C C . ALA A 1 140 ? 7.040 -9.404 -10.118 1.00 79.62 140 ALA A C 1
ATOM 1000 O O . ALA A 1 140 ? 8.019 -10.151 -10.115 1.00 79.62 140 ALA A O 1
ATOM 1001 N N . ASP A 1 141 ? 6.717 -8.682 -11.193 1.00 78.31 141 ASP A N 1
ATOM 1002 C CA . ASP A 1 141 ? 7.476 -8.658 -12.453 1.00 78.31 141 ASP A CA 1
ATOM 1003 C C . ASP A 1 141 ? 8.030 -7.272 -12.838 1.00 78.31 141 ASP A C 1
ATOM 1005 O O . ASP A 1 141 ? 8.482 -7.062 -13.972 1.00 78.31 141 ASP A O 1
ATOM 1009 N N . HIS A 1 142 ? 8.012 -6.341 -11.886 1.00 80.88 142 HIS A N 1
ATOM 1010 C CA . HIS A 1 142 ? 8.415 -4.943 -11.998 1.00 80.88 142 HIS A CA 1
ATOM 1011 C C . HIS A 1 142 ? 7.610 -4.144 -13.035 1.00 80.88 142 HIS A C 1
ATOM 1013 O O . HIS A 1 142 ? 8.091 -3.156 -13.594 1.00 80.88 142 HIS A O 1
ATOM 1019 N N . SER A 1 143 ? 6.384 -4.574 -13.350 1.00 80.44 143 SER A N 1
ATOM 1020 C CA . SER A 1 143 ? 5.503 -3.907 -14.310 1.00 80.44 143 SER A CA 1
ATOM 1021 C C . SER A 1 143 ? 4.156 -3.521 -13.697 1.00 80.44 143 SER A C 1
ATOM 1023 O O . SER A 1 143 ? 3.778 -3.985 -12.619 1.00 80.44 143 SER A O 1
ATOM 1025 N N . GLY A 1 144 ? 3.428 -2.616 -14.363 1.00 85.56 144 GLY A N 1
ATOM 1026 C CA . GLY A 1 144 ? 2.114 -2.151 -13.916 1.00 85.56 144 GLY A CA 1
ATOM 1027 C C . GLY A 1 144 ? 2.122 -1.707 -12.451 1.00 85.56 144 GLY A C 1
ATOM 1028 O O . GLY A 1 144 ? 2.832 -0.775 -12.078 1.00 85.56 144 GLY A O 1
ATOM 1029 N N . PHE A 1 145 ? 1.339 -2.391 -11.615 1.00 87.06 145 PHE A N 1
ATOM 1030 C CA . PHE A 1 145 ? 1.251 -2.090 -10.186 1.00 87.06 145 PHE A CA 1
ATOM 1031 C C . PHE A 1 145 ? 2.493 -2.504 -9.377 1.00 87.06 145 PHE A C 1
ATOM 1033 O O . PHE A 1 145 ? 2.802 -1.837 -8.395 1.00 87.06 145 PHE A O 1
ATOM 1040 N N . ASP A 1 146 ? 3.238 -3.538 -9.778 1.00 86.56 146 ASP A N 1
ATOM 1041 C CA . ASP A 1 146 ? 4.520 -3.852 -9.125 1.00 86.56 146 ASP A CA 1
ATOM 1042 C C . ASP A 1 146 ? 5.548 -2.752 -9.392 1.00 86.56 146 ASP A C 1
ATOM 1044 O O . ASP A 1 146 ? 6.181 -2.258 -8.467 1.00 86.56 146 ASP A O 1
ATOM 1048 N N . GLY A 1 147 ? 5.573 -2.229 -10.621 1.00 86.00 147 GLY A N 1
ATOM 1049 C CA . GLY A 1 147 ? 6.374 -1.050 -10.954 1.00 86.00 147 GLY A CA 1
ATOM 1050 C C . GLY A 1 147 ? 6.006 0.189 -10.121 1.00 86.00 147 GLY A C 1
ATOM 1051 O O . GLY A 1 147 ? 6.884 0.971 -9.773 1.00 86.00 147 GLY A O 1
ATOM 1052 N N . VAL A 1 148 ? 4.729 0.368 -9.748 1.00 89.12 148 VAL A N 1
ATOM 1053 C CA . VAL A 1 148 ? 4.313 1.430 -8.803 1.00 89.12 148 VAL A CA 1
ATOM 1054 C C . VAL A 1 148 ? 4.937 1.214 -7.424 1.00 89.12 148 VAL A C 1
ATOM 1056 O O . VAL A 1 148 ? 5.337 2.175 -6.772 1.00 89.12 148 VAL A O 1
ATOM 1059 N N . MET A 1 149 ? 5.023 -0.030 -6.965 1.00 89.06 149 MET A N 1
ATOM 1060 C CA . MET A 1 149 ? 5.618 -0.353 -5.670 1.00 89.06 149 MET A CA 1
ATOM 1061 C C . MET A 1 149 ? 7.152 -0.310 -5.687 1.00 89.06 149 MET A C 1
ATOM 1063 O O . MET A 1 149 ? 7.752 -0.045 -4.649 1.00 89.06 149 MET A O 1
ATOM 1067 N N . ASP A 1 150 ? 7.784 -0.476 -6.849 1.00 86.12 150 ASP A N 1
ATOM 1068 C CA . ASP A 1 150 ? 9.222 -0.235 -7.013 1.00 86.12 150 ASP A CA 1
ATOM 1069 C C . ASP A 1 150 ? 9.579 1.253 -6.884 1.00 86.12 150 ASP A C 1
ATOM 1071 O O . ASP A 1 150 ? 10.667 1.597 -6.420 1.00 86.12 150 ASP A O 1
ATOM 1075 N N . VAL A 1 151 ? 8.670 2.146 -7.291 1.00 87.75 151 VAL A N 1
ATOM 1076 C CA . VAL A 1 151 ? 8.894 3.600 -7.263 1.00 87.75 151 VAL A CA 1
ATOM 1077 C C . VAL A 1 151 ? 8.297 4.285 -6.039 1.00 87.75 151 VAL A C 1
ATOM 1079 O O . VAL A 1 151 ? 8.703 5.397 -5.727 1.00 87.75 151 VAL A O 1
ATOM 1082 N N . VAL A 1 152 ? 7.371 3.656 -5.313 1.00 91.44 152 VAL A N 1
ATOM 1083 C CA . VAL A 1 152 ? 6.777 4.227 -4.096 1.00 91.44 152 VAL A CA 1
ATOM 1084 C C . VAL A 1 152 ? 7.153 3.410 -2.877 1.00 91.44 152 VAL A C 1
ATOM 1086 O O . VAL A 1 152 ? 6.778 2.249 -2.734 1.00 91.44 152 VAL A O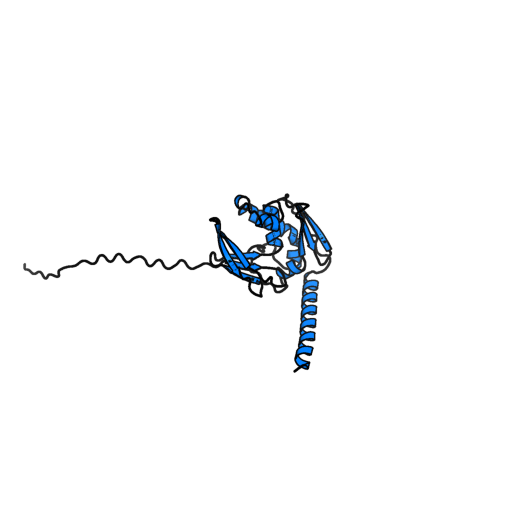 1
ATOM 1089 N N . ARG A 1 153 ? 7.801 4.070 -1.919 1.00 92.75 153 ARG A N 1
ATOM 1090 C CA . ARG A 1 153 ? 8.099 3.491 -0.613 1.00 92.75 153 ARG A CA 1
ATOM 1091 C C . ARG A 1 153 ? 7.096 3.951 0.429 1.00 92.75 153 ARG A C 1
ATOM 1093 O O . ARG A 1 153 ? 6.811 5.138 0.545 1.00 92.75 153 ARG A O 1
ATOM 1100 N N . VAL A 1 154 ? 6.650 3.008 1.252 1.00 94.62 154 VAL A N 1
ATOM 1101 C CA . VAL A 1 154 ? 5.917 3.292 2.488 1.00 94.62 154 VAL A CA 1
ATOM 1102 C C . VAL A 1 154 ? 6.784 2.926 3.681 1.00 94.62 154 VAL A C 1
ATOM 1104 O O . VAL A 1 154 ? 7.388 1.853 3.719 1.00 94.62 154 VAL A O 1
ATOM 1107 N N . SER A 1 155 ? 6.845 3.820 4.661 1.00 93.56 155 SER A N 1
ATOM 1108 C CA . SER A 1 155 ? 7.504 3.591 5.944 1.00 93.56 155 SER A CA 1
ATOM 1109 C C . SER A 1 155 ? 6.583 4.027 7.071 1.00 93.56 155 SER A C 1
ATOM 1111 O O . SER A 1 155 ? 6.052 5.126 7.023 1.00 93.56 155 SER A O 1
ATOM 1113 N N . THR A 1 156 ? 6.404 3.201 8.097 1.00 93.81 156 THR A N 1
ATOM 1114 C CA . THR A 1 156 ? 5.597 3.539 9.280 1.00 93.81 156 THR A CA 1
ATOM 1115 C C . THR A 1 156 ? 6.495 3.753 10.489 1.00 93.81 156 THR A C 1
ATOM 1117 O O . THR A 1 156 ? 7.330 2.894 10.781 1.00 93.81 156 THR A O 1
ATOM 1120 N N . ASP A 1 157 ? 6.279 4.834 11.229 1.00 92.38 157 ASP A N 1
ATOM 1121 C CA . ASP A 1 157 ? 6.922 5.104 12.509 1.00 92.38 157 ASP A CA 1
ATOM 1122 C C . ASP A 1 157 ? 5.922 4.887 13.665 1.00 92.38 157 ASP A C 1
ATOM 1124 O O . ASP A 1 157 ? 4.972 5.660 13.831 1.00 92.38 157 ASP A O 1
ATOM 1128 N N . PRO A 1 158 ? 6.103 3.836 14.487 1.00 88.69 158 PRO A N 1
ATOM 1129 C CA . PRO A 1 158 ? 5.210 3.545 15.601 1.00 88.69 158 PRO A CA 1
ATOM 1130 C C . PRO A 1 158 ? 5.342 4.535 16.766 1.00 88.69 158 PRO A C 1
ATOM 1132 O O . PRO A 1 158 ? 4.424 4.600 17.580 1.00 88.69 158 PRO A O 1
ATOM 1135 N N . ALA A 1 159 ? 6.448 5.283 16.876 1.00 89.06 159 ALA A N 1
ATOM 1136 C CA . ALA A 1 159 ? 6.639 6.252 17.954 1.00 89.06 159 ALA A CA 1
ATOM 1137 C C . ALA A 1 159 ? 5.813 7.522 17.719 1.00 89.06 159 ALA A C 1
ATOM 1139 O O . ALA A 1 159 ? 5.220 8.057 18.653 1.00 89.06 159 ALA A O 1
ATOM 1140 N N . THR A 1 160 ? 5.752 7.975 16.467 1.00 90.88 160 THR A N 1
ATOM 1141 C CA . THR A 1 160 ? 4.992 9.164 16.053 1.00 90.88 160 THR A CA 1
ATOM 1142 C C . THR A 1 160 ? 3.603 8.837 15.505 1.00 90.88 160 THR A C 1
ATOM 1144 O O . THR A 1 160 ? 2.868 9.751 15.145 1.00 90.88 160 THR A O 1
ATOM 1147 N N . GLN A 1 161 ? 3.236 7.549 15.437 1.00 92.00 161 GLN A N 1
ATOM 1148 C CA . GLN A 1 161 ? 1.983 7.063 14.842 1.00 92.00 161 GLN A CA 1
ATOM 1149 C C . GLN A 1 161 ? 1.731 7.646 13.447 1.00 92.00 161 GLN A C 1
ATOM 1151 O O . GLN A 1 161 ? 0.610 7.990 13.089 1.00 92.00 161 GLN A O 1
ATOM 1156 N N . SER A 1 162 ? 2.791 7.753 12.650 1.00 93.94 162 SER A N 1
ATOM 1157 C CA . SER A 1 162 ? 2.727 8.322 11.309 1.00 93.94 162 SER A CA 1
ATOM 1158 C C . SER A 1 162 ? 3.302 7.364 10.275 1.00 93.94 162 SER A C 1
ATOM 1160 O O . SER A 1 162 ? 4.161 6.535 10.581 1.00 93.94 162 SER A O 1
ATOM 1162 N N . ALA A 1 163 ? 2.864 7.495 9.028 1.00 95.75 163 ALA A N 1
ATOM 1163 C CA . ALA A 1 163 ? 3.521 6.889 7.882 1.00 95.75 163 ALA A CA 1
ATOM 1164 C C . ALA A 1 163 ? 4.067 7.951 6.927 1.00 95.75 163 ALA A C 1
ATOM 1166 O O . ALA A 1 163 ? 3.531 9.047 6.807 1.00 95.75 163 ALA A O 1
ATOM 1167 N N . THR A 1 164 ? 5.136 7.602 6.229 1.00 96.19 164 THR A N 1
ATOM 1168 C CA . THR A 1 164 ? 5.728 8.376 5.145 1.00 96.19 164 THR A CA 1
ATOM 1169 C C . THR A 1 164 ? 5.512 7.615 3.852 1.00 96.19 164 THR A C 1
ATOM 1171 O O . THR A 1 164 ? 5.893 6.445 3.754 1.00 96.19 164 THR A O 1
ATOM 1174 N N . ILE A 1 165 ? 4.917 8.279 2.864 1.00 95.56 165 ILE A N 1
ATOM 1175 C CA . ILE A 1 165 ? 4.818 7.782 1.492 1.00 95.56 165 ILE A CA 1
ATOM 1176 C C . ILE A 1 165 ? 5.787 8.604 0.652 1.00 95.56 165 ILE A C 1
ATOM 1178 O O . ILE A 1 165 ? 5.636 9.822 0.560 1.00 95.56 165 ILE A O 1
ATOM 1182 N N . THR A 1 166 ? 6.770 7.944 0.051 1.00 93.50 166 THR A N 1
ATOM 1183 C CA . THR A 1 166 ? 7.849 8.579 -0.709 1.00 93.50 166 THR A CA 1
ATOM 1184 C C . THR A 1 166 ? 7.835 8.092 -2.151 1.00 93.50 166 THR A C 1
ATOM 1186 O O . THR A 1 166 ? 7.900 6.888 -2.388 1.00 93.50 166 THR A O 1
ATOM 1189 N N . ASP A 1 167 ? 7.819 9.019 -3.106 1.00 90.75 167 ASP A N 1
ATOM 1190 C CA . ASP A 1 167 ? 8.223 8.754 -4.488 1.00 90.75 167 ASP A CA 1
ATOM 1191 C C . ASP A 1 167 ? 9.752 8.646 -4.520 1.00 90.75 167 ASP A C 1
ATOM 1193 O O . ASP A 1 167 ? 10.464 9.622 -4.293 1.00 90.75 167 ASP A O 1
ATOM 1197 N N . LEU A 1 168 ? 10.270 7.453 -4.781 1.00 87.94 168 LEU A N 1
ATOM 1198 C CA . LEU A 1 168 ? 11.699 7.165 -4.825 1.00 87.94 168 LEU A CA 1
ATOM 1199 C C . LEU A 1 168 ? 12.397 7.759 -6.051 1.00 87.94 168 LEU A C 1
ATOM 1201 O O . LEU A 1 168 ? 13.622 7.865 -6.042 1.00 87.94 168 LEU A O 1
ATOM 1205 N N . VAL A 1 169 ? 11.658 8.161 -7.087 1.00 82.62 169 VAL A N 1
ATOM 1206 C CA . VAL A 1 169 ? 12.244 8.758 -8.292 1.00 82.62 169 VAL A CA 1
ATOM 1207 C C . VAL A 1 169 ? 12.552 10.232 -8.069 1.00 82.62 169 VAL A C 1
ATOM 1209 O O . VAL A 1 169 ? 13.637 10.692 -8.416 1.00 82.62 169 VAL A O 1
ATOM 1212 N N . ASN A 1 170 ? 11.623 10.972 -7.459 1.00 81.00 170 ASN A N 1
ATOM 1213 C CA . ASN A 1 170 ? 11.768 12.420 -7.263 1.00 81.00 170 ASN A CA 1
ATOM 1214 C C . ASN A 1 170 ? 12.016 12.826 -5.803 1.00 81.00 170 ASN A C 1
ATOM 1216 O O . ASN A 1 170 ? 12.189 14.011 -5.521 1.00 81.00 170 ASN A O 1
ATOM 1220 N N . LEU A 1 171 ? 12.026 11.861 -4.880 1.00 86.06 171 LEU A N 1
ATOM 1221 C CA . LEU A 1 171 ? 12.178 12.050 -3.432 1.00 86.06 171 LEU A CA 1
ATOM 1222 C C . LEU A 1 171 ? 11.123 12.983 -2.819 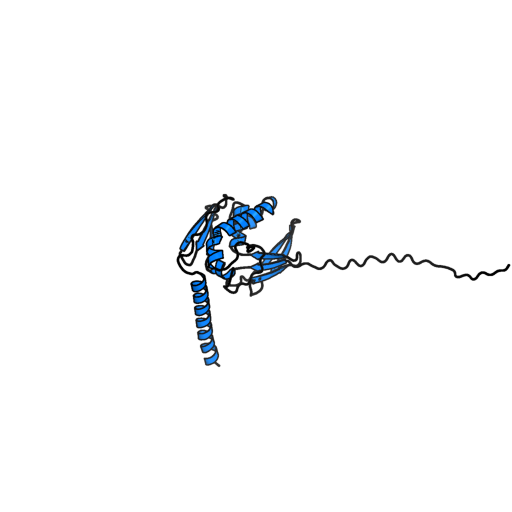1.00 86.06 171 LEU A C 1
ATOM 1224 O O . LEU A 1 171 ? 11.323 13.544 -1.740 1.00 86.06 171 LEU A O 1
ATOM 1228 N N . THR A 1 172 ? 9.981 13.142 -3.493 1.00 89.88 172 THR A N 1
ATOM 1229 C CA . THR A 1 172 ? 8.822 13.825 -2.923 1.00 89.88 172 THR A CA 1
ATOM 1230 C C . THR A 1 172 ? 8.147 12.896 -1.926 1.00 89.88 172 THR A C 1
ATOM 1232 O O . THR A 1 172 ? 8.128 11.675 -2.089 1.00 89.88 172 THR A O 1
ATOM 1235 N N . GLN A 1 173 ? 7.606 13.472 -0.859 1.00 93.94 173 GLN A N 1
ATOM 1236 C CA . GLN A 1 173 ? 6.977 12.692 0.193 1.00 93.94 173 GLN A CA 1
ATOM 1237 C C . GLN A 1 173 ? 5.751 13.395 0.751 1.00 93.94 173 GLN A C 1
ATOM 1239 O O . GLN A 1 173 ? 5.691 14.625 0.803 1.00 93.94 173 GLN A O 1
ATOM 1244 N N . ILE A 1 174 ? 4.802 12.590 1.205 1.00 95.69 174 ILE A N 1
ATOM 1245 C CA . ILE A 1 174 ? 3.670 13.024 2.017 1.00 95.69 174 ILE A CA 1
ATOM 1246 C C . ILE A 1 174 ? 3.697 12.264 3.340 1.00 95.69 174 ILE A C 1
ATOM 1248 O O . ILE A 1 174 ? 4.115 11.103 3.396 1.00 95.69 174 ILE A O 1
ATOM 1252 N N . GLN A 1 175 ? 3.253 12.935 4.399 1.00 95.25 175 GLN A N 1
ATOM 1253 C CA . GLN A 1 175 ? 3.004 12.297 5.684 1.00 95.25 175 GLN A CA 1
ATOM 1254 C C . GLN A 1 175 ? 1.557 11.845 5.776 1.00 95.25 175 GLN A C 1
ATOM 1256 O O . GLN A 1 175 ? 0.660 12.490 5.245 1.00 95.25 175 GLN A O 1
ATOM 1261 N N . ASP A 1 176 ? 1.365 10.738 6.473 1.00 94.94 176 ASP A N 1
ATOM 1262 C CA . ASP A 1 176 ? 0.090 10.202 6.905 1.00 94.94 176 ASP A CA 1
ATOM 1263 C C . ASP A 1 176 ? 0.080 10.173 8.429 1.00 94.94 176 ASP A C 1
ATOM 1265 O O . ASP A 1 176 ? 0.957 9.554 9.034 1.00 94.94 176 ASP A O 1
ATOM 1269 N N . ASP A 1 177 ? -0.885 10.840 9.041 1.00 95.06 177 ASP A N 1
ATOM 1270 C CA . ASP A 1 177 ? -1.182 10.637 10.454 1.00 95.06 177 ASP A CA 1
ATOM 1271 C C . ASP A 1 177 ? -2.112 9.428 10.549 1.00 95.06 177 ASP A C 1
ATOM 1273 O O . ASP A 1 177 ? -3.252 9.498 10.091 1.00 95.06 177 ASP A O 1
ATOM 1277 N N . LEU A 1 178 ? -1.650 8.329 11.155 1.00 92.94 178 LEU A N 1
ATOM 1278 C CA . LEU A 1 178 ? -2.411 7.078 11.186 1.00 92.94 178 LEU A CA 1
ATOM 1279 C C . LEU A 1 178 ? -3.744 7.227 11.933 1.00 92.94 178 LEU A C 1
ATOM 1281 O O . LEU A 1 178 ? -4.664 6.447 11.691 1.00 92.94 178 LEU A O 1
ATOM 1285 N N . ALA A 1 179 ? -3.877 8.218 12.822 1.00 90.31 179 ALA A N 1
ATOM 1286 C CA . ALA A 1 179 ? -5.136 8.520 13.500 1.00 90.31 179 ALA A CA 1
ATOM 1287 C C . ALA A 1 179 ? -6.151 9.243 12.589 1.00 90.31 179 ALA A C 1
ATOM 1289 O O . ALA A 1 179 ? -7.355 9.242 12.870 1.00 90.31 179 ALA A O 1
ATOM 1290 N N . SER A 1 180 ? -5.693 9.848 11.489 1.00 91.69 180 SER A N 1
ATOM 1291 C CA . SER A 1 180 ? -6.519 10.574 10.528 1.00 91.69 180 SER A CA 1
ATOM 1292 C C . SER A 1 180 ? -7.050 9.652 9.431 1.00 91.69 180 SER A C 1
A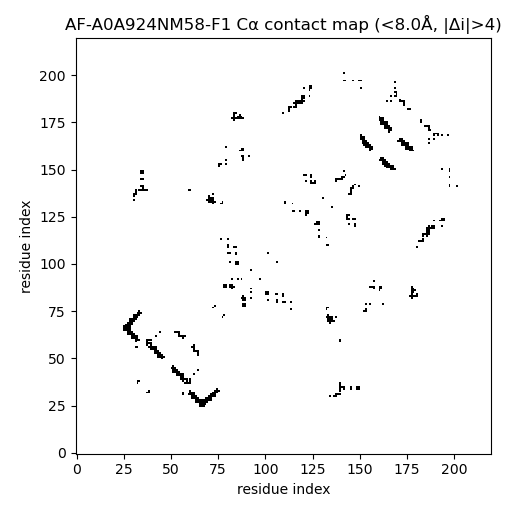TOM 1294 O O . SER A 1 180 ? -6.346 9.240 8.516 1.00 91.69 180 SER A O 1
ATOM 1296 N N . LYS A 1 181 ? -8.359 9.385 9.448 1.00 86.56 181 LYS A N 1
ATOM 1297 C CA . LYS A 1 181 ? -9.018 8.549 8.422 1.00 86.56 181 LYS A CA 1
ATOM 1298 C C . LYS A 1 181 ? -9.360 9.298 7.127 1.00 86.56 181 LYS A C 1
ATOM 1300 O O . LYS A 1 181 ? -9.867 8.692 6.182 1.00 86.56 181 LYS A O 1
ATOM 1305 N N . THR A 1 182 ? -9.149 10.612 7.090 1.00 85.50 182 THR A N 1
ATOM 1306 C CA . THR A 1 182 ? -9.642 11.493 6.016 1.00 85.50 182 THR A CA 1
ATOM 1307 C C . THR A 1 182 ? -8.538 12.223 5.263 1.00 85.50 182 THR A C 1
ATOM 1309 O O . THR A 1 182 ? -8.858 13.029 4.392 1.00 85.50 182 THR A O 1
ATOM 1312 N N . ASP A 1 183 ? -7.262 11.986 5.577 1.00 89.56 183 ASP A N 1
ATOM 1313 C CA . ASP A 1 183 ? -6.169 12.600 4.824 1.00 89.56 183 ASP A CA 1
ATOM 1314 C C . ASP A 1 183 ? -6.166 12.089 3.378 1.00 89.56 183 ASP A C 1
ATOM 1316 O O . ASP A 1 183 ? -5.869 10.930 3.102 1.00 89.56 183 ASP A O 1
ATOM 1320 N N . SER A 1 184 ? -6.506 12.970 2.440 1.00 87.56 184 SER A N 1
ATOM 1321 C CA . SER A 1 184 ? -6.501 12.693 1.005 1.00 87.56 184 SER A CA 1
ATOM 1322 C C . SER A 1 184 ? -5.374 13.422 0.273 1.00 87.56 184 SER A C 1
ATOM 1324 O O . SER A 1 184 ? -5.457 13.600 -0.945 1.00 87.56 184 SER A O 1
ATOM 1326 N N . THR A 1 185 ? -4.344 13.879 0.994 1.00 93.69 185 THR A N 1
ATOM 1327 C CA . THR A 1 185 ? -3.200 14.585 0.409 1.00 93.69 185 THR A CA 1
ATOM 1328 C C . THR A 1 185 ? -2.554 13.712 -0.656 1.00 93.69 185 THR A C 1
ATOM 1330 O O . THR A 1 185 ? -2.071 12.616 -0.379 1.00 93.69 185 THR A O 1
ATOM 1333 N N . THR A 1 186 ? -2.589 14.180 -1.899 1.00 92.88 186 THR A N 1
ATOM 1334 C CA . THR A 1 186 ? -2.084 13.422 -3.043 1.00 92.88 186 THR A CA 1
ATOM 1335 C C . THR A 1 186 ? -0.578 13.578 -3.161 1.00 92.88 186 THR A C 1
ATOM 1337 O O . THR A 1 186 ? -0.053 14.683 -3.016 1.00 92.88 186 THR A O 1
ATOM 1340 N N . LEU A 1 187 ? 0.118 12.476 -3.446 1.00 91.62 187 LEU A N 1
ATOM 1341 C CA . LEU A 1 187 ? 1.537 12.522 -3.758 1.00 91.62 187 LEU A CA 1
ATOM 1342 C C . LEU A 1 187 ? 1.725 13.368 -5.033 1.00 91.62 187 LEU A C 1
ATOM 1344 O O . LEU A 1 187 ? 0.954 13.205 -5.985 1.00 91.62 187 LEU A O 1
ATOM 1348 N N . PRO A 1 188 ? 2.689 14.299 -5.078 1.00 88.88 188 PRO A N 1
ATOM 1349 C CA . PRO A 1 188 ? 2.877 15.151 -6.245 1.00 88.88 188 PRO A CA 1
ATOM 1350 C C . PRO A 1 188 ? 3.085 14.350 -7.533 1.00 88.88 188 PRO A C 1
ATOM 1352 O O . PRO A 1 188 ? 3.562 13.215 -7.508 1.00 88.88 188 PRO A O 1
ATOM 1355 N N . ALA A 1 189 ? 2.738 14.953 -8.671 1.00 81.88 189 ALA A N 1
ATOM 1356 C CA . ALA A 1 189 ? 3.040 14.354 -9.962 1.00 81.88 189 ALA A CA 1
ATOM 1357 C C . ALA A 1 189 ? 4.564 14.176 -10.120 1.00 81.88 189 ALA A C 1
ATOM 1359 O O . ALA A 1 189 ? 5.317 15.091 -9.766 1.00 81.88 189 ALA A O 1
ATOM 1360 N N . PRO A 1 190 ? 5.020 13.041 -10.668 1.00 76.62 190 PRO A N 1
ATOM 1361 C CA . PRO A 1 190 ? 6.431 12.817 -10.937 1.00 76.62 190 PRO A CA 1
ATOM 1362 C C . PRO A 1 190 ? 7.007 13.882 -11.869 1.00 76.62 190 PRO A C 1
ATOM 1364 O O . PRO A 1 190 ? 6.393 14.220 -12.881 1.00 76.62 190 PRO A O 1
ATOM 1367 N N . ALA A 1 191 ? 8.201 14.391 -11.558 1.00 69.75 191 ALA A N 1
ATOM 1368 C CA . ALA A 1 191 ? 8.882 15.371 -12.410 1.00 69.75 191 ALA A CA 1
ATOM 1369 C C . ALA A 1 191 ? 9.490 14.730 -13.671 1.00 69.75 191 ALA A C 1
ATOM 1371 O O . ALA A 1 191 ? 9.712 15.404 -14.676 1.00 69.75 191 ALA A O 1
ATOM 1372 N N . THR A 1 192 ? 9.751 13.425 -13.616 1.00 69.31 192 THR A N 1
ATOM 1373 C CA . THR A 1 192 ? 10.252 12.603 -14.718 1.00 69.31 192 THR A CA 1
ATOM 1374 C C . THR A 1 192 ? 9.271 11.476 -15.024 1.00 69.31 192 THR A C 1
ATOM 1376 O O . THR A 1 192 ? 8.499 11.052 -14.163 1.00 69.31 192 THR A O 1
ATOM 1379 N N . SER A 1 193 ? 9.289 10.997 -16.267 1.00 74.62 193 SER A N 1
ATOM 1380 C CA . SER A 1 193 ? 8.479 9.857 -16.696 1.00 74.62 193 SER A CA 1
ATOM 1381 C C . SER A 1 193 ? 8.874 8.606 -15.900 1.00 74.62 193 SER A C 1
ATOM 1383 O O . SER A 1 193 ? 9.948 8.038 -16.103 1.00 74.62 193 SER A O 1
ATOM 1385 N N . LEU A 1 194 ? 8.024 8.186 -14.957 1.00 69.81 194 LEU A N 1
ATOM 1386 C CA . LEU A 1 194 ? 8.292 7.018 -14.107 1.00 69.81 194 LEU A CA 1
ATOM 1387 C C . LEU A 1 194 ? 8.402 5.727 -14.921 1.00 69.81 194 LEU A C 1
ATOM 1389 O O . LEU A 1 194 ? 9.217 4.863 -14.602 1.00 69.81 194 LEU A O 1
ATOM 1393 N N . SER A 1 195 ? 7.614 5.609 -15.990 1.00 67.62 195 SER A N 1
ATOM 1394 C CA . SER A 1 195 ? 7.633 4.454 -16.886 1.00 67.62 195 SER A CA 1
ATOM 1395 C C . SER A 1 195 ? 8.982 4.296 -17.593 1.00 67.62 195 SER A C 1
ATOM 1397 O O . SER A 1 195 ? 9.465 3.170 -17.735 1.00 67.62 195 SER A O 1
ATOM 1399 N N . ASP A 1 196 ? 9.635 5.401 -17.963 1.00 71.12 196 ASP A N 1
ATOM 1400 C CA . ASP A 1 196 ? 10.974 5.379 -18.562 1.00 71.12 196 ASP A CA 1
ATOM 1401 C C . ASP A 1 196 ? 12.032 4.957 -17.536 1.00 71.12 196 ASP A C 1
ATOM 1403 O O . ASP A 1 196 ? 12.930 4.171 -17.853 1.00 71.12 196 ASP A O 1
ATOM 1407 N N . THR A 1 197 ? 11.900 5.408 -16.285 1.00 70.31 197 THR A N 1
ATOM 1408 C CA . THR A 1 197 ? 12.787 5.013 -15.179 1.00 70.31 197 THR A CA 1
ATOM 1409 C C . THR A 1 197 ? 12.674 3.518 -14.872 1.00 70.31 197 THR A C 1
ATOM 1411 O O . THR A 1 197 ? 13.696 2.833 -14.796 1.00 70.31 197 THR A O 1
ATOM 1414 N N . VAL A 1 198 ? 11.456 2.974 -14.772 1.00 70.88 198 VAL A N 1
ATOM 1415 C CA . VAL A 1 198 ? 11.229 1.533 -14.544 1.00 70.88 198 VAL A CA 1
ATOM 1416 C C . VAL A 1 198 ? 11.730 0.698 -15.728 1.00 70.88 198 VAL A C 1
ATOM 1418 O O . VAL A 1 198 ? 12.412 -0.313 -15.541 1.00 70.88 198 VAL A O 1
ATOM 1421 N N . THR A 1 199 ? 11.493 1.154 -16.962 1.00 74.75 199 THR A N 1
ATOM 1422 C CA . THR A 1 199 ? 12.016 0.500 -18.176 1.00 74.75 199 THR A CA 1
ATOM 1423 C C . THR A 1 199 ? 13.547 0.484 -18.200 1.00 74.75 199 THR A C 1
ATOM 1425 O O . THR A 1 199 ? 14.164 -0.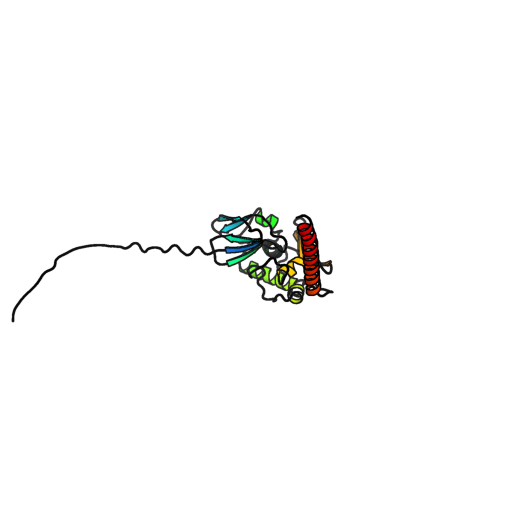532 -18.543 1.00 74.75 199 THR A O 1
ATOM 1428 N N . SER A 1 200 ? 14.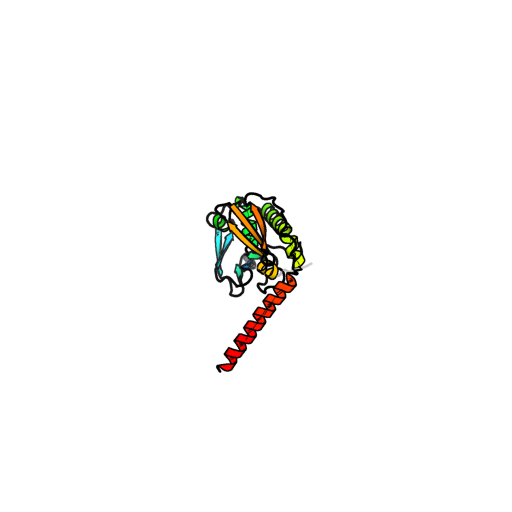174 1.589 -17.796 1.00 78.81 200 SER A N 1
ATOM 1429 C CA . SER A 1 200 ? 15.630 1.706 -17.702 1.00 78.81 200 SER A CA 1
ATOM 1430 C C . SER A 1 200 ? 16.198 0.761 -16.644 1.00 78.81 200 SER A C 1
ATOM 1432 O O . SER A 1 200 ? 17.146 0.032 -16.933 1.00 78.81 200 SER A O 1
ATOM 1434 N N . LEU A 1 201 ? 15.587 0.693 -15.455 1.00 76.06 201 LEU A N 1
ATOM 1435 C CA . LEU A 1 201 ? 15.991 -0.226 -14.384 1.00 76.06 201 LEU A CA 1
ATOM 1436 C C . LEU A 1 201 ? 15.944 -1.689 -14.852 1.00 76.06 201 LEU A C 1
ATOM 1438 O O . LEU A 1 201 ? 16.914 -2.432 -14.688 1.00 76.06 201 LEU A O 1
ATOM 1442 N N . LYS A 1 202 ? 14.846 -2.090 -15.502 1.00 76.12 202 LYS A N 1
ATOM 1443 C CA . LYS A 1 202 ? 14.700 -3.436 -16.070 1.00 76.12 202 LYS A CA 1
ATOM 1444 C C . LYS A 1 202 ? 15.788 -3.732 -17.101 1.00 76.12 202 LYS A C 1
ATOM 1446 O O . LYS A 1 202 ? 16.382 -4.808 -17.077 1.00 76.12 202 LYS A O 1
ATOM 1451 N N . SER A 1 203 ? 16.088 -2.765 -17.966 1.00 81.12 203 SER A N 1
ATOM 1452 C CA . SER A 1 203 ? 17.125 -2.895 -18.994 1.00 81.12 203 SER A CA 1
ATOM 1453 C C . SER A 1 203 ? 18.529 -3.026 -18.391 1.00 81.12 203 SER A C 1
ATOM 1455 O O . SER A 1 203 ? 19.333 -3.829 -18.869 1.00 81.12 203 SER A O 1
ATOM 1457 N N . ILE A 1 204 ? 18.822 -2.299 -17.308 1.00 82.12 204 ILE A N 1
ATOM 1458 C CA . ILE A 1 204 ? 20.080 -2.421 -16.557 1.00 82.12 204 ILE A CA 1
ATOM 1459 C C . ILE A 1 204 ? 20.190 -3.816 -15.931 1.00 82.12 204 ILE A C 1
ATOM 1461 O O . ILE A 1 204 ? 21.196 -4.493 -16.141 1.00 82.12 204 ILE A O 1
ATOM 1465 N N . ASN A 1 205 ? 19.149 -4.286 -15.237 1.00 82.00 205 ASN A N 1
ATOM 1466 C CA . ASN A 1 205 ? 19.132 -5.620 -14.627 1.00 82.00 205 ASN A CA 1
ATOM 1467 C C . ASN A 1 205 ? 19.310 -6.728 -15.672 1.00 82.00 205 ASN A C 1
ATOM 1469 O O . ASN A 1 205 ? 20.102 -7.648 -15.473 1.00 82.00 205 ASN A O 1
ATOM 1473 N N . GLN A 1 206 ? 18.633 -6.614 -16.815 1.00 85.25 206 GLN A N 1
ATOM 1474 C CA . GLN A 1 206 ? 18.791 -7.541 -17.933 1.00 85.25 206 GLN A CA 1
ATOM 1475 C C . GLN A 1 206 ? 20.223 -7.522 -18.484 1.00 85.25 206 GLN A C 1
ATOM 1477 O O . GLN A 1 206 ? 20.799 -8.574 -18.746 1.00 85.25 206 GLN A O 1
ATOM 1482 N N . THR A 1 207 ? 20.825 -6.339 -18.622 1.00 87.62 207 THR A N 1
ATOM 1483 C CA . THR A 1 207 ? 22.213 -6.199 -19.087 1.00 87.62 207 THR A CA 1
ATOM 1484 C C . THR A 1 207 ? 23.193 -6.858 -18.116 1.00 87.62 207 THR A C 1
ATOM 1486 O O . THR A 1 207 ? 24.077 -7.594 -18.551 1.00 87.62 207 THR A O 1
ATOM 1489 N N . LEU A 1 208 ? 23.014 -6.659 -16.807 1.00 87.69 208 LEU A N 1
ATOM 1490 C CA . LEU A 1 208 ? 23.836 -7.293 -15.772 1.00 87.69 208 LEU A CA 1
ATOM 1491 C C . LEU A 1 208 ? 23.660 -8.818 -15.747 1.00 87.69 208 LEU A C 1
ATOM 1493 O O . LEU A 1 208 ? 24.649 -9.542 -15.633 1.00 87.69 208 LEU A O 1
ATOM 1497 N N . ALA A 1 209 ? 22.432 -9.315 -15.909 1.00 84.19 209 ALA A N 1
ATOM 1498 C CA . ALA A 1 209 ? 22.157 -10.747 -16.004 1.00 84.19 209 ALA A CA 1
ATOM 1499 C C . ALA A 1 209 ? 22.830 -11.370 -17.238 1.00 84.19 209 ALA A C 1
ATOM 1501 O O . ALA A 1 209 ? 23.494 -12.399 -17.126 1.00 84.19 209 ALA A O 1
ATOM 1502 N N . ASN A 1 210 ? 22.728 -10.710 -18.395 1.00 86.38 210 ASN A N 1
ATOM 1503 C CA . ASN A 1 210 ? 23.387 -11.139 -19.628 1.00 86.38 210 ASN A CA 1
ATOM 1504 C C . ASN A 1 210 ? 24.913 -11.149 -19.471 1.00 86.38 210 ASN A C 1
ATOM 1506 O O . ASN A 1 210 ? 25.565 -12.106 -19.877 1.00 86.38 210 ASN A O 1
ATOM 1510 N N . PHE A 1 211 ? 25.482 -10.115 -18.846 1.00 84.88 211 PHE A N 1
ATOM 1511 C CA . PHE A 1 211 ? 26.910 -10.058 -18.542 1.00 84.88 211 PHE A CA 1
ATOM 1512 C C . PHE A 1 211 ? 27.335 -11.220 -17.639 1.00 84.88 211 PHE A C 1
ATOM 1514 O O . PHE A 1 211 ? 28.282 -11.924 -17.968 1.00 84.88 211 PHE A O 1
ATOM 1521 N N . SER A 1 212 ? 26.611 -11.480 -16.545 1.00 85.00 212 SER A N 1
ATOM 1522 C CA . SER A 1 212 ? 26.905 -12.597 -15.639 1.00 85.00 212 SER A CA 1
ATOM 1523 C C . SER A 1 212 ? 26.802 -13.959 -16.331 1.00 85.00 212 SER A C 1
ATOM 1525 O O . SER A 1 212 ? 27.658 -14.812 -16.101 1.00 85.00 212 SER A O 1
ATOM 1527 N N . ALA A 1 213 ? 25.812 -14.154 -17.206 1.00 85.00 213 ALA A N 1
ATOM 1528 C CA . ALA A 1 213 ? 25.641 -15.394 -17.959 1.00 85.00 213 ALA A CA 1
ATOM 1529 C C . ALA A 1 213 ? 26.852 -15.706 -18.854 1.00 85.00 213 ALA A C 1
ATOM 1531 O O . ALA A 1 213 ? 27.267 -16.861 -18.928 1.00 85.00 213 ALA A O 1
ATOM 1532 N N . VAL A 1 214 ? 27.473 -14.682 -19.456 1.00 82.44 214 VAL A N 1
ATOM 1533 C CA . VAL A 1 214 ? 28.693 -14.846 -20.268 1.00 82.44 214 VAL A CA 1
ATOM 1534 C C . VAL A 1 214 ? 29.848 -15.435 -19.445 1.00 82.44 214 VAL A C 1
ATOM 1536 O O . VAL A 1 214 ? 30.575 -16.287 -19.953 1.00 82.44 214 VAL A O 1
ATOM 1539 N N . PHE A 1 215 ? 30.000 -15.058 -18.169 1.00 79.75 215 PHE A N 1
ATOM 1540 C CA . PHE A 1 215 ? 31.046 -15.626 -17.300 1.00 79.75 215 PHE A CA 1
ATOM 1541 C C . PHE A 1 215 ? 30.779 -17.075 -16.904 1.00 79.75 215 PHE A C 1
ATOM 1543 O O . PHE A 1 215 ? 31.727 -17.845 -16.796 1.00 79.75 215 PHE A O 1
ATOM 1550 N N . VAL A 1 216 ? 29.514 -17.458 -16.714 1.00 78.06 216 VAL A N 1
ATOM 1551 C CA . VAL A 1 216 ? 29.154 -18.853 -16.415 1.00 78.06 216 VAL A CA 1
ATOM 1552 C C . VAL A 1 216 ? 29.494 -19.750 -17.606 1.00 78.06 216 VAL A C 1
ATOM 1554 O O . VAL A 1 216 ? 30.092 -20.799 -17.423 1.00 78.06 216 VAL A O 1
ATOM 1557 N N . THR A 1 217 ? 29.215 -19.299 -18.832 1.00 71.62 217 THR A N 1
ATOM 1558 C CA . THR A 1 217 ? 29.517 -20.063 -20.056 1.00 71.62 217 THR A CA 1
ATOM 1559 C C . THR A 1 217 ? 31.000 -20.116 -20.441 1.00 71.62 217 THR A C 1
ATOM 1561 O O . THR A 1 217 ? 31.359 -20.879 -21.328 1.00 71.62 217 THR A O 1
ATOM 1564 N N . LEU A 1 218 ? 31.857 -19.289 -19.831 1.00 60.91 218 LEU A N 1
ATOM 1565 C CA . LEU A 1 218 ? 33.310 -19.261 -20.071 1.00 60.91 218 LEU A CA 1
ATOM 1566 C C . LEU A 1 218 ? 34.101 -20.146 -19.088 1.00 60.91 218 LEU A C 1
ATOM 1568 O O . LEU A 1 218 ? 35.318 -20.261 -19.231 1.00 60.91 218 LEU A O 1
ATOM 1572 N N . LEU A 1 219 ? 33.433 -20.709 -18.076 1.00 57.88 219 LEU A N 1
ATOM 1573 C CA . LEU A 1 219 ? 34.027 -21.560 -17.038 1.00 57.88 219 LEU A CA 1
ATOM 1574 C C . LEU A 1 219 ? 33.703 -23.059 -17.206 1.00 57.88 219 LEU A C 1
ATOM 1576 O O . LEU A 1 219 ? 34.208 -23.854 -16.413 1.00 57.88 219 LEU A O 1
ATOM 1580 N N . ASP A 1 220 ? 32.923 -23.422 -18.229 1.00 47.47 220 ASP A N 1
ATOM 1581 C CA . ASP A 1 220 ? 32.739 -24.796 -18.735 1.00 47.47 220 ASP A CA 1
ATOM 1582 C C . ASP A 1 220 ? 33.643 -25.050 -19.958 1.00 47.47 220 ASP A C 1
ATOM 1584 O O . ASP A 1 220 ? 34.106 -26.204 -20.128 1.00 47.47 220 ASP A O 1
#

Secondary structure (DSSP, 8-state):
---------------------PPPP--EEEEEB-SSSPPPSEEEEE-TTS-EEEEEPPTTSEEEEET-SEE--BSHHHHHHHHHHHTS-HHHHHHS--GGG--HHHHHHHHHHHHHHHHHHHHHTT--TT--TTTS----SSSHHHHHHHHEEEEEETTTTEEEEEETTT--EEEEETT-TT--PPPPPPSS-HHHHHHHHHHHHHHHHHHHHHHHHT--

Radius of gyration: 27.06 Å; Cα contacts (8 Å, |Δi|>4): 344; chains: 1; bounding box: 102×79×40 Å

Foldseek 3Di:
DDDDDDDDDDDDDPPPPDPPPPPDPQAKEKEFEEQAFADWDKDWDADPVGDIDIWTQDRQRMTIDGHHNFYFYHYLLLQLLVLLLVLAGSVVCVVPPDCVSDDPVSSVLSQLLVLLQAVLLLVLQVHDSPDRPTTPDDGNPCHRVSVSRVQWDWDADRVQSKIWIARNQQRFIDIGRSPDSPDNNHTDHDPDRSNVVSVVVVVVVVVVVVVVVVVVVVVD

Nearest PDB structures (foldseek):
  2zuw-assembly2_C  TM=6.114E-01  e=3.377E+00  Bifidobacterium longum
  3us8-assembly1_B  TM=3.434E-01  e=4.839E+00  Sinorhizobium meliloti 1021

Mean predicted aligned error: 12.79 Å

Sequence (220 aa):
MRRLQALLTACGDSDSSPAVVTPAASTKITGTAAAGAPIIGTVTVKDSLGAQKTVGIQTNGAYSVDDINKTVNITPFTDLIVANMAGLAAKTYFAAPAFSVLTTAELNAARQTLTNRLLTILNAMGVSASFDLLRSSFAADHSGFDGVMDVVRVSTDPATQSATITDLVNLTQIQDDLASKTDSTTLPAPATSLSDTVTSLKSINQTLANFSAVFVTLLD

Solvent-accessible surface area (backbone atoms only — not comparable to full-atom values): 12877 Å² total; per-residue (Å²): 132,82,90,84,88,85,89,84,80,88,77,93,79,88,80,76,71,73,77,78,74,69,75,75,77,81,28,41,27,32,33,34,35,50,58,57,74,46,49,77,50,70,50,72,50,67,50,98,88,66,53,74,50,76,35,62,31,37,89,72,7,37,34,67,44,80,69,41,80,43,51,43,45,47,37,70,66,48,40,49,36,48,8,35,60,69,42,35,40,36,74,65,39,71,74,66,69,63,68,88,66,66,43,72,68,55,52,53,51,38,49,50,36,52,46,54,20,41,37,45,56,34,53,58,43,73,33,61,88,82,60,50,85,50,44,51,91,76,59,60,74,62,45,53,67,22,33,48,47,74,38,40,46,69,49,72,41,70,90,77,34,28,32,40,42,31,37,68,84,74,70,47,70,43,81,39,54,17,73,50,82,76,71,56,74,55,47,73,70,70,90,60,69,56,50,59,53,48,52,47,51,53,50,50,54,50,51,53,51,54,54,52,50,55,57,59,70,72,75,115

pLDDT: mean 77.38, std 16.97, range [32.16, 96.19]